Protein AF-0000000069399482 (afdb_homodimer)

Radius of gyration: 22.82 Å; Cα contacts (8 Å, |Δi|>4): 801; chains: 2; bounding box: 68×59×75 Å

InterPro domains:
  IPR003736 Phenylacetic acid degradation-related domain [TIGR00369] (29-133)
  IPR006683 Thioesterase domain [PF03061] (54-127)
  IPR029069 HotDog domain superfamily [SSF54637] (27-136)
  IPR039298 Acyl-coenzyme A thioesterase 13 [PTHR21660] (14-142)

Organism: Chlorella vulgaris (NCBI:txid3077)

pLDDT: mean 89.49, std 14.25, range [39.97, 99.0]

Solvent-accessible surface area (backbone atoms only — not comparable to full-atom values): 17485 Å² total; per-residue (Å²): 102,24,65,58,50,55,50,51,40,45,61,38,47,45,98,87,65,42,53,45,22,36,55,12,56,61,33,60,45,56,41,79,74,44,77,49,79,22,29,28,37,32,36,32,50,27,42,54,46,35,7,36,96,85,46,23,55,21,67,32,41,53,52,27,46,33,52,53,48,29,40,29,7,41,31,44,65,32,63,46,65,55,45,68,39,34,44,37,37,39,46,71,50,84,46,46,51,76,36,44,36,32,39,40,16,36,49,75,43,76,58,90,41,44,32,36,23,39,25,39,32,22,30,56,89,78,62,47,65,23,34,44,27,38,36,32,27,40,34,60,88,81,55,67,36,49,69,54,49,51,51,49,51,53,51,51,51,52,48,52,55,50,50,61,58,45,53,59,54,52,54,55,52,59,55,56,73,72,100,104,24,65,59,52,55,50,50,38,44,62,37,47,44,98,86,66,43,54,46,22,35,57,13,54,63,33,60,46,56,40,78,72,44,77,48,79,24,29,28,36,32,36,31,52,26,42,55,47,34,7,37,97,84,47,23,56,21,69,33,40,52,50,27,46,34,53,54,47,27,39,28,7,41,32,45,65,33,61,46,66,54,46,67,40,34,44,38,37,40,45,70,49,84,46,44,50,76,36,45,36,34,38,40,17,35,49,75,44,75,58,91,41,44,33,37,22,39,25,39,32,22,30,57,90,77,60,47,65,24,32,44,27,39,37,33,27,38,34,60,88,83,54,67,36,48,69,55,50,52,50,51,51,53,51,51,52,52,47,49,52,49,48,60,57,46,53,57,52,53,53,53,51,56,55,54,74,72,102

Sequence (358 aa):
MAVLFLEATTQSRDADGRPNQFDTTAMSGLRDVKVTSGHVTALLDVTQEVSNRYGTLHGGCIATLVDTVGSAALISLSPKGGVSLNINVNYLSKVATGGTVRIEAQVVKVGKTIATIEVHLRDDATGVLVAQGTHVKFIAENEPTMAALIQQQLAQQQQQQRGEQQEPQALMTTLRSKLMAVLFLEATTQSRDADGRPNQFDTTAMSGLRDVKVTSGHVTALLDVTQEVSNRYGTLHGGCIATLVDTVGSAALISLSPKGGVSLNINVNYLSKVATGGTVRIEAQVVKVGKTIATIEVHLRDDATGVLVAQGTHVKFIAENEPTMAALIQQQLAQQQQQQRGEQQEPQALMTTLRSKL

Nearest PDB structures (foldseek):
  2h4u-assembly1_A  TM=9.567E-01  e=7.763E-14  Homo sapiens
  3f5o-assembly1_B  TM=9.392E-01  e=6.466E-14  Homo sapiens
  4ord-assembly1_A  TM=9.374E-01  e=6.083E-14  Danio rerio
  2h4u-assembly1_D  TM=9.624E-01  e=4.025E-13  Homo sapiens
  2hbo-assembly1_A-2  TM=7.319E-01  e=3.030E-07  Caulobacter vibrioides

Foldseek 3Di:
DLVVQLVCLCQQADPVRHHPDDSNLLCVQWDDWDADAQKIKIKGAQAPSQADPVFWGDPVSVQSCCVSNQLSSVVSHDQASFAWDDKDKDFDATHGHRFMKMKMKGWPDDDPFKTKMKMWIAGPVPRHTGMIMITMGTHDPPDDGPVVVVVVVVVVVVVVVVVVVVVVVVVVVVVVVVD/DLVVQLVCLCQQADPVRHHPDDSNLLCVQWDDWDADAQKIKIKGAQAPSQADPVFWGDPVSVQSCCVSNQLSSVVSHFQASFAWDDKDKDFDATHGHRFMKMKMKGWPDDDPFKTKMKMWIAGPVPRHTGMIMITMGTHDPPDDGPVVVVVVVVVVVVVVVVVVVVVVVVVVVVVVVVD

Structure (mmCIF, N/CA/C/O backbone):
data_AF-0000000069399482-model_v1
#
loop_
_entity.id
_entity.type
_entity.pdbx_description
1 polymer 'Acyl-coenzyme A thioesterase 13'
#
loop_
_atom_site.group_PDB
_atom_site.id
_atom_site.type_symbol
_atom_site.label_atom_id
_atom_site.label_alt_id
_atom_site.label_comp_id
_atom_site.label_asym_id
_atom_site.label_entity_id
_atom_site.label_seq_id
_atom_site.pdbx_PDB_ins_code
_atom_site.Cartn_x
_atom_site.Cartn_y
_atom_site.Cartn_z
_atom_site.occupancy
_atom_site.B_iso_or_equiv
_atom_site.auth_seq_id
_atom_site.auth_comp_id
_atom_site.auth_asym_id
_atom_site.auth_atom_id
_atom_site.pdbx_PDB_model_num
ATOM 1 N N . MET A 1 1 ? -2.656 -22.75 -6.859 1 88.62 1 MET A N 1
ATOM 2 C CA . MET A 1 1 ? -1.482 -21.906 -6.691 1 88.62 1 MET A CA 1
ATOM 3 C C . MET A 1 1 ? -1.872 -20.531 -6.129 1 88.62 1 MET A C 1
ATOM 5 O O . MET A 1 1 ? -1.265 -20.062 -5.168 1 88.62 1 MET A O 1
ATOM 9 N N . ALA A 1 2 ? -2.965 -19.953 -6.652 1 91.5 2 ALA A N 1
ATOM 10 C CA . ALA A 1 2 ? -3.416 -18.641 -6.195 1 91.5 2 ALA A CA 1
ATOM 11 C C . ALA A 1 2 ? -3.867 -18.688 -4.738 1 91.5 2 ALA A C 1
ATOM 13 O O . ALA A 1 2 ? -3.545 -17.797 -3.951 1 91.5 2 ALA A O 1
ATOM 14 N N . VAL A 1 3 ? -4.582 -19.734 -4.391 1 89.88 3 VAL A N 1
ATOM 15 C CA . VAL A 1 3 ? -5.062 -19.891 -3.021 1 89.88 3 VAL A CA 1
ATOM 16 C C . VAL A 1 3 ? -3.875 -20.062 -2.076 1 89.88 3 VAL A C 1
ATOM 18 O O . VAL A 1 3 ? -3.807 -19.422 -1.028 1 89.88 3 VAL A O 1
ATOM 21 N N . LEU A 1 4 ? -2.928 -20.906 -2.461 1 86.25 4 LEU A N 1
ATOM 22 C CA . LEU A 1 4 ? -1.739 -21.141 -1.649 1 86.25 4 LEU A CA 1
ATOM 23 C C . LEU A 1 4 ? -0.927 -19.859 -1.487 1 86.25 4 LEU A C 1
ATOM 25 O O . LEU A 1 4 ? -0.4 -19.594 -0.406 1 86.25 4 LEU A O 1
ATOM 29 N N . PHE A 1 5 ? -0.863 -19.156 -2.557 1 90.25 5 PHE A N 1
ATOM 30 C CA . PHE A 1 5 ? -0.167 -17.875 -2.527 1 90.25 5 PHE A CA 1
ATOM 31 C C . PHE A 1 5 ? -0.794 -16.938 -1.498 1 90.25 5 PHE A C 1
ATOM 33 O O . PHE A 1 5 ? -0.102 -16.422 -0.621 1 90.25 5 PHE A O 1
ATOM 40 N N . LEU A 1 6 ? -2.115 -16.75 -1.549 1 92.25 6 LEU A N 1
ATOM 41 C CA . LEU A 1 6 ? -2.799 -15.836 -0.632 1 92.25 6 LEU A CA 1
ATOM 42 C C . LEU A 1 6 ? -2.711 -16.344 0.802 1 92.25 6 LEU A C 1
ATOM 44 O O . LEU A 1 6 ? -2.549 -15.562 1.737 1 92.25 6 LEU A O 1
ATOM 48 N N . GLU A 1 7 ? -2.779 -17.641 0.939 1 87.62 7 GLU A N 1
ATOM 49 C CA . GLU A 1 7 ? -2.637 -18.219 2.271 1 87.62 7 GLU A CA 1
ATOM 50 C C . GLU A 1 7 ? -1.259 -17.922 2.857 1 87.62 7 GLU A C 1
ATOM 52 O O . GLU A 1 7 ? -1.139 -17.609 4.043 1 87.62 7 GLU A O 1
ATOM 57 N N . ALA A 1 8 ? -0.283 -18.031 2.062 1 83.88 8 ALA A N 1
ATOM 58 C CA . ALA A 1 8 ? 1.077 -17.766 2.518 1 83.88 8 ALA A CA 1
ATOM 59 C C . ALA A 1 8 ? 1.222 -16.312 2.967 1 83.88 8 ALA A C 1
ATOM 61 O O . ALA A 1 8 ? 1.924 -16.016 3.939 1 83.88 8 ALA A O 1
ATOM 62 N N . THR A 1 9 ? 0.589 -15.375 2.311 1 86.81 9 THR A N 1
ATOM 63 C CA . THR A 1 9 ? 0.686 -13.961 2.643 1 86.81 9 THR A CA 1
ATOM 64 C C . THR A 1 9 ? -0.008 -13.672 3.971 1 86.81 9 THR A C 1
ATOM 66 O O . THR A 1 9 ? 0.311 -12.68 4.641 1 86.81 9 THR A O 1
ATOM 69 N N . THR A 1 10 ? -0.939 -14.5 4.359 1 85.5 10 THR A N 1
ATOM 70 C CA . THR A 1 10 ? -1.678 -14.281 5.598 1 85.5 10 THR A CA 1
ATOM 71 C C . THR A 1 10 ? -0.956 -14.914 6.781 1 85.5 10 THR A C 1
ATOM 73 O O . THR A 1 10 ? -1.216 -14.562 7.934 1 85.5 10 THR A O 1
ATOM 76 N N . GLN A 1 11 ? 0.003 -15.766 6.527 1 81.69 11 GLN A N 1
ATOM 77 C CA . GLN A 1 11 ? 0.502 -16.625 7.598 1 81.69 11 GLN A CA 1
ATOM 78 C C . GLN A 1 11 ? 1.968 -16.328 7.902 1 81.69 11 GLN A C 1
ATOM 80 O O . GLN A 1 11 ? 2.551 -16.922 8.812 1 81.69 11 GLN A O 1
ATOM 85 N N . SER A 1 12 ? 2.527 -15.43 7.191 1 84.44 12 SER A N 1
ATOM 86 C CA . SER A 1 12 ? 3.947 -15.164 7.395 1 84.44 12 SER A CA 1
ATOM 87 C C . SER A 1 12 ? 4.184 -14.406 8.695 1 84.44 12 SER A C 1
ATOM 89 O O . SER A 1 12 ? 4.051 -13.18 8.742 1 84.44 12 SER A O 1
ATOM 91 N N . ARG A 1 13 ? 4.617 -15.148 9.758 1 83.25 13 ARG A N 1
ATOM 92 C CA . ARG A 1 13 ? 4.828 -14.578 11.086 1 83.25 13 ARG A CA 1
ATOM 93 C C . ARG A 1 13 ? 6.141 -15.062 11.688 1 83.25 13 ARG A C 1
ATOM 95 O O . ARG A 1 13 ? 6.625 -16.141 11.344 1 83.25 13 ARG A O 1
ATOM 102 N N . ASP A 1 14 ? 6.648 -14.234 12.469 1 80.88 14 ASP A N 1
ATOM 103 C CA . ASP A 1 14 ? 7.883 -14.609 13.148 1 80.88 14 ASP A CA 1
ATOM 104 C C . ASP A 1 14 ? 7.594 -15.438 14.391 1 80.88 14 ASP A C 1
ATOM 106 O O . ASP A 1 14 ? 6.457 -15.875 14.602 1 80.88 14 ASP A O 1
ATOM 110 N N . ALA A 1 15 ? 8.68 -15.68 15.164 1 79.75 15 ALA A N 1
ATOM 111 C CA . ALA A 1 15 ? 8.586 -16.562 16.328 1 79.75 15 ALA A CA 1
ATOM 112 C C . ALA A 1 15 ? 7.648 -15.984 17.375 1 79.75 15 ALA A C 1
ATOM 114 O O . ALA A 1 15 ? 7.02 -16.734 18.125 1 79.75 15 ALA A O 1
ATOM 115 N N . ASP A 1 16 ? 7.5 -14.656 17.391 1 78.69 16 ASP A N 1
ATOM 116 C CA . ASP A 1 16 ? 6.648 -13.992 18.375 1 78.69 16 ASP A CA 1
ATOM 117 C C . ASP A 1 16 ? 5.234 -13.797 17.828 1 78.69 16 ASP A C 1
ATOM 119 O O . ASP A 1 16 ? 4.395 -13.156 18.469 1 78.69 16 ASP A O 1
ATOM 123 N N . GLY A 1 17 ? 4.973 -14.289 16.609 1 79.81 17 GLY A N 1
ATOM 124 C CA . GLY A 1 17 ? 3.648 -14.211 16.016 1 79.81 17 GLY A CA 1
ATOM 125 C C . GLY A 1 17 ? 3.408 -12.906 15.273 1 79.81 17 GLY A C 1
ATOM 126 O O . GLY A 1 17 ? 2.285 -12.633 14.844 1 79.81 17 GLY A O 1
ATOM 127 N N . ARG A 1 18 ? 4.43 -12.164 15.117 1 82.06 18 ARG A N 1
ATOM 128 C CA . ARG A 1 18 ? 4.301 -10.891 14.414 1 82.06 18 ARG A CA 1
ATOM 129 C C . ARG A 1 18 ? 4.453 -11.07 12.906 1 82.06 18 ARG A C 1
ATOM 131 O O . ARG A 1 18 ? 5.199 -11.945 12.461 1 82.06 18 ARG A O 1
ATOM 138 N N . PRO A 1 19 ? 3.76 -10.25 12.188 1 82.75 19 PRO A N 1
ATOM 139 C CA . PRO A 1 19 ? 3.93 -10.359 10.734 1 82.75 19 PRO A CA 1
ATOM 140 C C . PRO A 1 19 ? 5.387 -10.219 10.305 1 82.75 19 PRO A C 1
ATOM 142 O O . PRO A 1 19 ? 6.105 -9.344 10.797 1 82.75 19 PRO A O 1
ATOM 145 N N . ASN A 1 20 ? 5.77 -11.141 9.414 1 85.38 20 ASN A N 1
ATOM 146 C CA . ASN A 1 20 ? 7.152 -11.188 8.945 1 85.38 20 ASN A CA 1
ATOM 147 C C . ASN A 1 20 ? 7.281 -10.641 7.523 1 85.38 20 ASN A C 1
ATOM 149 O O . ASN A 1 20 ? 8.367 -10.664 6.941 1 85.38 20 ASN A O 1
ATOM 153 N N . GLN A 1 21 ? 6.238 -10.273 6.984 1 92 21 GLN A N 1
ATOM 154 C CA . GLN A 1 21 ? 6.16 -9.594 5.695 1 92 21 GLN A CA 1
ATOM 155 C C . GLN A 1 21 ? 5.098 -8.5 5.711 1 92 21 GLN A C 1
ATOM 157 O O . GLN A 1 21 ? 4.152 -8.555 6.5 1 92 21 GLN A O 1
ATOM 162 N N . PHE A 1 22 ? 5.203 -7.598 4.859 1 95.19 22 PHE A N 1
ATOM 163 C CA . PHE A 1 22 ? 4.348 -6.418 4.875 1 95.19 2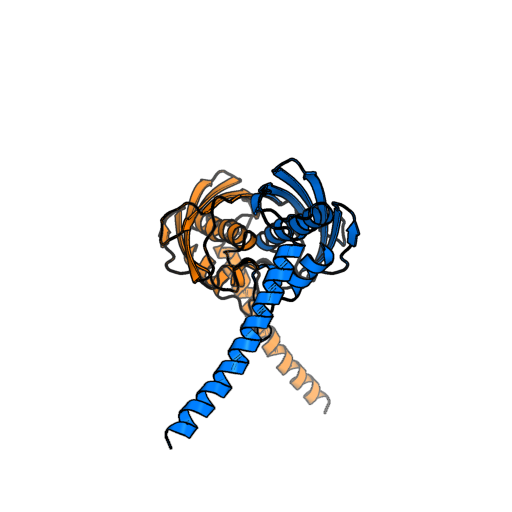2 PHE A CA 1
ATOM 164 C C . PHE A 1 22 ? 2.895 -6.801 4.621 1 95.19 22 PHE A C 1
ATOM 166 O O . PHE A 1 22 ? 1.991 -6.34 5.32 1 95.19 22 PHE A O 1
ATOM 173 N N . ASP A 1 23 ? 2.689 -7.691 3.623 1 93.88 23 ASP A N 1
ATOM 174 C CA . ASP A 1 23 ? 1.318 -7.988 3.223 1 93.88 23 ASP A CA 1
ATOM 175 C C . ASP A 1 23 ? 0.642 -8.922 4.227 1 93.88 23 ASP A C 1
ATOM 177 O O . ASP A 1 23 ? -0.575 -9.109 4.184 1 93.88 23 ASP A O 1
ATOM 181 N N . THR A 1 24 ? 1.372 -9.461 5.188 1 91.75 24 THR A N 1
ATOM 182 C CA . THR A 1 24 ? 0.74 -10.25 6.238 1 91.75 24 THR A CA 1
ATOM 183 C C . THR A 1 24 ? -0.168 -9.383 7.102 1 91.75 24 THR A C 1
ATOM 185 O O . THR A 1 24 ? -1.253 -9.805 7.5 1 91.75 24 THR A O 1
ATOM 188 N N . THR A 1 25 ? 0.275 -8.195 7.367 1 88.75 25 THR A N 1
ATOM 189 C CA . THR A 1 25 ? -0.57 -7.262 8.102 1 88.75 25 THR A CA 1
ATOM 190 C C . THR A 1 25 ? -1.8 -6.887 7.277 1 88.75 25 THR A C 1
ATOM 192 O O . THR A 1 25 ? -2.926 -6.945 7.773 1 88.75 25 THR A O 1
ATOM 195 N N . ALA A 1 26 ? -1.644 -6.562 6.031 1 90.56 26 ALA A N 1
ATOM 196 C CA . ALA A 1 26 ? -2.729 -6.117 5.16 1 90.56 26 ALA A CA 1
ATOM 197 C C . ALA A 1 26 ? -3.779 -7.207 4.988 1 90.56 26 ALA A C 1
ATOM 199 O O . ALA A 1 26 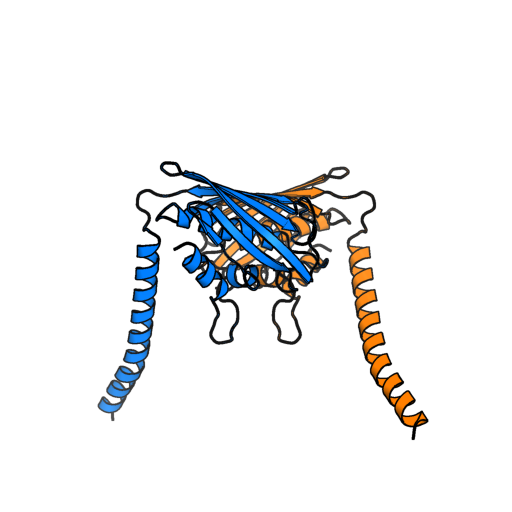? -4.973 -6.918 4.875 1 90.56 26 ALA A O 1
ATOM 200 N N . MET A 1 27 ? -3.322 -8.422 5.059 1 91.25 27 MET A N 1
ATOM 201 C CA . MET A 1 27 ? -4.184 -9.539 4.699 1 91.25 27 MET A CA 1
ATOM 202 C C . MET A 1 27 ? -4.672 -10.273 5.941 1 91.25 27 MET A C 1
ATOM 204 O O . MET A 1 27 ? -5.238 -11.367 5.844 1 91.25 27 MET A O 1
ATOM 208 N N . SER A 1 28 ? -4.422 -9.75 7.035 1 87.75 28 SER A N 1
ATOM 209 C CA . SER A 1 28 ? -4.648 -10.469 8.289 1 87.75 28 SER A CA 1
ATOM 210 C C . SER A 1 28 ? -6.113 -10.859 8.445 1 87.75 28 SER A C 1
ATOM 212 O O . SER A 1 28 ? -6.426 -11.875 9.062 1 87.75 28 SER A O 1
ATOM 214 N N . GLY A 1 29 ? -7.008 -10.133 7.863 1 91.19 29 GLY A N 1
ATOM 215 C CA . GLY A 1 29 ? -8.43 -10.414 7.988 1 91.19 29 GLY A CA 1
ATOM 216 C C . GLY A 1 29 ? -9.039 -10.969 6.715 1 91.19 29 GLY A C 1
ATOM 217 O O . GLY A 1 29 ? -10.258 -10.906 6.527 1 91.19 29 GLY A O 1
ATOM 218 N N . LEU A 1 30 ? -8.211 -11.445 5.809 1 96.38 30 LEU A N 1
ATOM 219 C CA . LEU A 1 30 ? -8.695 -11.953 4.531 1 96.38 30 LEU A CA 1
ATOM 220 C C . LEU A 1 30 ? -9.398 -13.289 4.715 1 96.38 30 LEU A C 1
ATOM 222 O O . LEU A 1 30 ? -8.883 -14.18 5.391 1 96.38 30 LEU A O 1
ATOM 226 N N . ARG A 1 31 ? -10.562 -13.391 4.113 1 96.25 31 ARG A N 1
ATOM 227 C CA . ARG A 1 31 ? -11.297 -14.641 4.223 1 96.25 31 ARG A CA 1
ATOM 228 C C . ARG A 1 31 ? -12.188 -14.859 3 1 96.25 31 ARG A C 1
ATOM 230 O O . ARG A 1 31 ? -12.32 -13.977 2.154 1 96.25 31 ARG A O 1
ATOM 237 N N . ASP A 1 32 ? -12.742 -16.109 2.879 1 97.25 32 ASP A N 1
ATOM 238 C CA . ASP A 1 32 ? -13.703 -16.5 1.848 1 97.25 32 ASP A CA 1
ATOM 239 C C . ASP A 1 32 ? -13.125 -16.297 0.451 1 97.25 32 ASP A C 1
ATOM 241 O O . ASP A 1 32 ? -13.766 -15.703 -0.415 1 97.25 32 ASP A O 1
ATOM 245 N N . VAL A 1 33 ? -11.961 -16.781 0.282 1 97.81 33 VAL A N 1
ATOM 246 C CA . VAL A 1 33 ? -11.258 -16.641 -0.993 1 97.81 33 VAL A CA 1
ATOM 247 C C . VAL A 1 33 ? -11.852 -17.625 -2.006 1 97.81 33 VAL A C 1
ATOM 249 O O . VAL A 1 33 ? -12.008 -18.812 -1.716 1 97.81 33 VAL A O 1
ATOM 252 N N . LYS A 1 34 ? -12.211 -17.125 -3.143 1 98.19 34 LYS A N 1
ATOM 253 C CA . LYS A 1 34 ? -12.625 -17.922 -4.293 1 98.19 34 LYS A CA 1
ATOM 254 C C . LYS A 1 34 ? -11.766 -17.625 -5.512 1 98.19 34 LYS A C 1
ATOM 256 O O . LYS A 1 34 ? -11.516 -16.453 -5.828 1 98.19 34 LYS A O 1
ATOM 261 N N . VAL A 1 35 ? -11.352 -18.672 -6.145 1 97.81 35 VAL A N 1
ATOM 262 C CA . VAL A 1 35 ? -10.453 -18.516 -7.285 1 97.81 35 VAL A CA 1
ATOM 263 C C . VAL A 1 35 ? -11 -19.281 -8.484 1 97.81 35 VAL A C 1
ATOM 265 O O . VAL A 1 35 ? -11.383 -20.453 -8.367 1 97.81 35 VAL A O 1
ATOM 268 N N . THR A 1 36 ? -11.102 -18.625 -9.5 1 96.44 36 THR A N 1
ATOM 269 C CA . THR A 1 36 ? -11.227 -19.219 -10.828 1 96.44 36 THR A CA 1
ATOM 270 C C . THR A 1 36 ? -10.141 -18.688 -11.766 1 96.44 36 THR A C 1
ATOM 272 O O . THR A 1 36 ? -9.398 -17.781 -11.406 1 96.44 36 THR A O 1
ATOM 275 N N . SER A 1 37 ? -9.977 -19.25 -12.898 1 96.75 37 SER A N 1
ATOM 276 C CA . SER A 1 37 ? -8.906 -18.875 -13.82 1 96.75 37 SER A CA 1
ATOM 277 C C . SER A 1 37 ? -8.945 -17.391 -14.125 1 96.75 37 SER A C 1
ATOM 279 O O . SER A 1 37 ? -9.852 -16.906 -14.812 1 96.75 37 SER A O 1
ATOM 281 N N . GLY A 1 38 ? -8.039 -16.656 -13.586 1 98.19 38 GLY A N 1
ATOM 282 C CA . GLY A 1 38 ? -7.898 -15.227 -13.844 1 98.19 38 GLY A CA 1
ATOM 283 C C . GLY A 1 38 ? -8.805 -14.367 -12.977 1 98.19 38 GLY A C 1
ATOM 284 O O . GLY A 1 38 ? -8.945 -13.172 -13.219 1 98.19 38 GLY A O 1
ATOM 285 N N . HIS A 1 39 ? -9.461 -15 -12.047 1 98.56 39 HIS A N 1
ATOM 286 C CA . HIS A 1 39 ? -10.438 -14.281 -11.234 1 98.56 39 HIS A CA 1
ATOM 287 C C . HIS A 1 39 ? -10.367 -14.719 -9.773 1 98.56 39 HIS A C 1
ATOM 289 O O . HIS A 1 39 ? -10.398 -15.914 -9.477 1 98.56 39 HIS A O 1
ATOM 295 N N . VAL A 1 40 ? -10.258 -13.727 -8.852 1 98.69 40 VAL A N 1
ATOM 296 C CA . VAL A 1 40 ? -10.211 -13.992 -7.418 1 98.69 40 VAL A CA 1
ATOM 297 C C . VAL A 1 40 ? -11.18 -13.062 -6.688 1 98.69 40 VAL A C 1
ATOM 299 O O . VAL A 1 40 ? -11.234 -11.867 -6.984 1 98.69 40 VAL A O 1
ATOM 302 N N . THR A 1 41 ? -11.969 -13.594 -5.793 1 98.75 41 THR A N 1
ATOM 303 C CA . THR A 1 41 ? -12.758 -12.789 -4.867 1 98.75 41 THR A CA 1
ATOM 304 C C . THR A 1 41 ? -12.406 -13.125 -3.422 1 98.75 41 THR A C 1
ATOM 306 O O . THR A 1 41 ? -11.977 -14.242 -3.127 1 98.75 41 THR A O 1
ATOM 309 N N . ALA A 1 42 ? -12.578 -12.188 -2.566 1 98.69 42 ALA A N 1
ATOM 310 C CA . ALA A 1 42 ? -12.32 -12.375 -1.143 1 98.69 42 ALA A CA 1
ATOM 311 C C . ALA A 1 42 ? -13.008 -11.297 -0.312 1 98.69 42 ALA A C 1
ATOM 313 O O . ALA A 1 42 ? -13.453 -10.281 -0.85 1 98.69 42 ALA A O 1
ATOM 314 N N . LEU A 1 43 ? -13.133 -11.547 0.938 1 98.75 43 LEU A N 1
ATOM 315 C CA . LEU A 1 43 ? -13.562 -10.555 1.918 1 98.75 43 LEU A CA 1
ATOM 316 C C . LEU A 1 43 ? -12.414 -10.18 2.852 1 98.75 43 LEU A C 1
ATOM 318 O O . LEU A 1 43 ? -11.578 -11.023 3.176 1 98.75 43 LEU A O 1
ATOM 322 N N . LEU A 1 44 ? -12.391 -8.953 3.24 1 98.56 44 LEU A N 1
ATOM 323 C CA . LEU A 1 44 ? -11.461 -8.492 4.262 1 98.56 44 LEU A CA 1
ATOM 324 C C . LEU A 1 44 ? -12.188 -7.727 5.359 1 98.56 44 LEU A C 1
ATOM 326 O O . LEU A 1 44 ? -12.875 -6.738 5.086 1 98.56 44 LEU A O 1
ATOM 330 N N . ASP A 1 45 ? -12.047 -8.18 6.527 1 98.38 45 ASP A N 1
ATOM 331 C CA . ASP A 1 45 ? -12.539 -7.406 7.66 1 98.38 45 ASP A CA 1
ATOM 332 C C . ASP A 1 45 ? -11.609 -6.23 7.969 1 98.38 45 ASP A C 1
ATOM 334 O O . ASP A 1 45 ? -10.391 -6.402 8.062 1 98.38 45 ASP A O 1
ATOM 338 N N . VAL A 1 46 ? -12.219 -5.066 8.141 1 97.88 46 VAL A N 1
ATOM 339 C CA . VAL A 1 46 ? -11.438 -3.861 8.414 1 97.88 46 VAL A CA 1
ATOM 340 C C . VAL A 1 46 ? -11.195 -3.734 9.922 1 97.88 46 VAL A C 1
ATOM 342 O O . VAL A 1 46 ? -11.984 -3.107 10.633 1 97.88 46 VAL A O 1
ATOM 345 N N . THR A 1 47 ? -10.109 -4.277 10.32 1 95.25 47 THR A N 1
ATOM 346 C CA . THR A 1 47 ? -9.688 -4.191 11.711 1 95.25 47 THR A CA 1
ATOM 347 C C . THR A 1 47 ? -8.875 -2.924 11.953 1 95.25 47 THR A C 1
ATOM 349 O O . THR A 1 47 ? -8.602 -2.172 11.016 1 95.25 47 THR A O 1
ATOM 352 N N . GLN A 1 48 ? -8.508 -2.676 13.164 1 92.75 48 GLN A N 1
ATOM 353 C CA . GLN A 1 48 ? -7.703 -1.511 13.508 1 92.75 48 GLN A CA 1
ATOM 354 C C . GLN A 1 48 ? -6.344 -1.558 12.82 1 92.75 48 GLN A C 1
ATOM 356 O O . GLN A 1 48 ? -5.828 -0.528 12.383 1 92.75 48 GLN A O 1
ATOM 361 N N . GLU A 1 49 ? -5.801 -2.73 12.656 1 91.19 49 GLU A N 1
ATOM 362 C CA . GLU A 1 49 ? -4.449 -2.912 12.125 1 91.19 49 GLU A CA 1
ATOM 363 C C . GLU A 1 49 ? -4.367 -2.473 10.664 1 91.19 49 GLU A C 1
ATOM 365 O O . GLU A 1 49 ? -3.293 -2.107 10.188 1 91.19 49 GLU A O 1
ATOM 370 N N . VAL A 1 50 ? -5.504 -2.518 9.977 1 95.88 50 VAL A N 1
ATOM 371 C CA . VAL A 1 50 ? -5.465 -2.164 8.562 1 95.88 50 VAL A CA 1
ATOM 372 C C . VAL A 1 50 ? -6.137 -0.811 8.344 1 95.88 50 VAL A C 1
ATOM 374 O O . VAL A 1 50 ? -6.371 -0.399 7.207 1 95.88 50 VAL A O 1
ATOM 377 N N . SER A 1 51 ? -6.461 -0.124 9.438 1 95.94 51 SER A N 1
ATOM 378 C CA . SER A 1 51 ? -7.168 1.151 9.383 1 95.94 51 SER A CA 1
ATOM 379 C C . SER A 1 51 ? -6.195 2.326 9.414 1 95.94 51 SER A C 1
ATOM 381 O O . SER A 1 51 ? -5.031 2.164 9.789 1 95.94 51 SER A O 1
ATOM 383 N N . ASN A 1 52 ? -6.707 3.438 8.953 1 94.25 52 ASN A N 1
ATOM 384 C CA . ASN A 1 52 ? -5.973 4.688 9.133 1 94.25 52 ASN A CA 1
ATOM 385 C C . ASN A 1 52 ? -6.375 5.395 10.422 1 94.25 52 ASN A C 1
ATOM 387 O O . ASN A 1 52 ? -7.172 4.867 11.203 1 94.25 52 ASN A O 1
ATOM 391 N N . ARG A 1 53 ? -5.762 6.492 10.703 1 87.56 53 ARG A N 1
ATOM 392 C CA . ARG A 1 53 ? -5.961 7.199 11.961 1 87.56 53 ARG A CA 1
ATOM 393 C C . ARG A 1 53 ? -7.348 7.836 12.016 1 87.56 53 ARG A C 1
ATOM 395 O O . ARG A 1 53 ? -7.789 8.281 13.078 1 87.56 53 ARG A O 1
ATOM 402 N N . TYR A 1 54 ? -8.039 7.863 10.891 1 89.62 54 TYR A N 1
ATOM 403 C CA . TYR A 1 54 ? -9.359 8.477 10.836 1 89.62 54 TYR A CA 1
ATOM 404 C C . TYR A 1 54 ? -10.453 7.418 10.961 1 89.62 54 TYR A C 1
ATOM 406 O O . TYR A 1 54 ? -11.641 7.727 10.828 1 89.62 54 TYR A O 1
ATOM 414 N N . GLY A 1 55 ? -10.07 6.195 11.094 1 93.19 55 GLY A N 1
ATOM 415 C CA . GLY A 1 55 ? -11.023 5.145 11.414 1 93.19 55 GLY A CA 1
ATOM 416 C C . GLY A 1 55 ? -11.625 4.488 10.188 1 93.19 55 GLY A C 1
ATOM 417 O O . GLY A 1 55 ? -12.758 4.012 10.219 1 93.19 55 GLY A O 1
ATOM 418 N N . THR A 1 56 ? -10.945 4.555 9.141 1 97.19 56 THR A N 1
ATOM 419 C CA . THR A 1 56 ? -11.367 3.879 7.922 1 97.19 56 THR A CA 1
ATOM 420 C C . THR A 1 56 ? -10.242 3.01 7.367 1 97.19 56 THR A C 1
ATOM 422 O O . THR A 1 56 ? -9.102 3.096 7.824 1 97.19 56 THR A O 1
ATOM 425 N N . LEU A 1 57 ? -10.609 2.129 6.445 1 98.12 57 LEU A N 1
ATOM 426 C CA . LEU A 1 57 ? -9.594 1.321 5.777 1 98.12 57 LEU A CA 1
ATOM 427 C C . LEU A 1 57 ? -8.508 2.203 5.172 1 98.12 57 LEU A C 1
ATOM 429 O O . LEU A 1 57 ? -8.805 3.166 4.461 1 98.12 57 LEU A O 1
ATOM 433 N N . HIS A 1 58 ? -7.289 1.939 5.48 1 98.31 58 HIS A N 1
ATOM 434 C CA . HIS A 1 58 ? -6.168 2.762 5.035 1 98.31 58 HIS A CA 1
ATOM 435 C C . HIS A 1 58 ? -5.984 2.672 3.525 1 98.31 58 HIS A C 1
ATOM 437 O O . HIS A 1 58 ? -6.035 1.579 2.953 1 98.31 58 HIS A O 1
ATOM 443 N N . GLY A 1 59 ? -5.66 3.738 2.879 1 98.31 59 GLY A N 1
ATOM 444 C CA . GLY A 1 59 ? -5.41 3.754 1.447 1 98.31 59 GLY A CA 1
ATOM 445 C C . GLY A 1 59 ? -4.242 2.875 1.036 1 98.31 59 GLY A C 1
ATOM 446 O O . GLY A 1 59 ? -4.277 2.246 -0.023 1 98.31 59 GLY A O 1
ATOM 447 N N . GLY A 1 60 ? -3.225 2.879 1.835 1 98.38 60 GLY A N 1
ATOM 448 C CA . GLY A 1 60 ? -2.096 1.997 1.581 1 98.38 60 GLY A CA 1
ATOM 449 C C . GLY A 1 60 ? -2.463 0.526 1.634 1 98.38 60 GLY A C 1
ATOM 450 O O . GLY A 1 60 ? -1.913 -0.284 0.886 1 98.38 60 GLY A O 1
ATOM 451 N N . CYS A 1 61 ? -3.355 0.192 2.52 1 98.38 61 CYS A N 1
ATOM 452 C CA . CYS A 1 61 ? -3.836 -1.185 2.555 1 98.38 61 CYS A CA 1
ATOM 453 C C . CYS A 1 61 ? -4.594 -1.531 1.277 1 98.38 61 CYS A C 1
ATOM 455 O O . CYS A 1 61 ? -4.41 -2.615 0.72 1 98.38 61 CYS A O 1
ATOM 457 N N . ILE A 1 62 ? -5.422 -0.622 0.829 1 98.81 62 ILE A N 1
ATOM 458 C CA . ILE A 1 62 ? -6.148 -0.829 -0.419 1 98.81 62 ILE A CA 1
ATOM 459 C C . ILE A 1 62 ? -5.16 -1.082 -1.556 1 98.81 62 ILE A C 1
ATOM 461 O O . ILE A 1 62 ? -5.324 -2.027 -2.33 1 98.81 62 ILE A O 1
ATOM 465 N N . ALA A 1 63 ? -4.109 -0.255 -1.662 1 98.88 63 ALA A N 1
ATOM 466 C CA . ALA A 1 63 ? -3.096 -0.457 -2.695 1 98.88 63 ALA A CA 1
ATOM 467 C C . ALA A 1 63 ? -2.436 -1.825 -2.555 1 98.88 63 ALA A C 1
ATOM 469 O O . ALA A 1 63 ? -2.135 -2.482 -3.555 1 98.88 63 ALA A O 1
ATOM 470 N N . THR A 1 64 ? -2.189 -2.232 -1.328 1 98.62 64 THR A N 1
ATOM 471 C CA . THR A 1 64 ? -1.582 -3.533 -1.072 1 98.62 64 THR A CA 1
ATOM 472 C C . THR A 1 64 ? -2.506 -4.66 -1.523 1 98.62 64 THR A C 1
ATOM 474 O O . THR A 1 64 ? -2.047 -5.668 -2.068 1 98.62 64 THR A O 1
ATOM 477 N N . LEU A 1 65 ? -3.816 -4.516 -1.271 1 98.69 65 LEU A N 1
ATOM 478 C CA . LEU A 1 65 ? -4.789 -5.5 -1.728 1 98.69 65 LEU A CA 1
ATOM 479 C C . LEU A 1 65 ? -4.797 -5.594 -3.25 1 98.69 65 LEU A C 1
ATOM 481 O O . LEU A 1 65 ? -4.852 -6.691 -3.809 1 98.69 65 LEU A O 1
ATOM 485 N N . VAL A 1 66 ? -4.742 -4.441 -3.91 1 98.88 66 VAL A N 1
ATOM 486 C CA . VAL A 1 66 ? -4.656 -4.426 -5.367 1 98.88 66 VAL A CA 1
ATOM 487 C C . VAL A 1 66 ? -3.42 -5.203 -5.82 1 98.88 66 VAL A C 1
ATOM 489 O O . VAL A 1 66 ? -3.496 -6.016 -6.742 1 98.88 66 VAL A O 1
ATOM 492 N N . ASP A 1 67 ? -2.328 -4.992 -5.191 1 98.75 67 ASP A N 1
ATOM 493 C CA . ASP A 1 67 ? -1.07 -5.672 -5.488 1 98.75 67 ASP A CA 1
ATOM 494 C C . ASP A 1 67 ? -1.193 -7.176 -5.27 1 98.75 67 ASP A C 1
ATOM 496 O O . ASP A 1 67 ? -1.003 -7.961 -6.203 1 98.75 67 ASP A O 1
ATOM 500 N N . THR A 1 68 ? -1.615 -7.582 -4.105 1 98.06 68 THR A N 1
ATOM 501 C CA . THR A 1 68 ? -1.483 -8.969 -3.67 1 98.06 68 THR A CA 1
ATOM 502 C C . THR A 1 68 ? -2.617 -9.82 -4.23 1 98.06 68 THR A C 1
ATOM 504 O O . THR A 1 68 ? -2.379 -10.898 -4.777 1 98.06 68 THR A O 1
ATOM 507 N N . VAL A 1 69 ? -3.857 -9.336 -4.09 1 98.5 69 VAL A N 1
ATOM 508 C CA . VAL A 1 69 ? -4.977 -10.109 -4.625 1 98.5 69 VAL A CA 1
ATOM 509 C C . VAL A 1 69 ? -4.941 -10.078 -6.152 1 98.5 69 VAL A C 1
ATOM 511 O O . VAL A 1 69 ? -5.277 -11.07 -6.805 1 98.5 69 VAL A O 1
ATOM 514 N N . GLY A 1 70 ? -4.527 -8.93 -6.758 1 98.62 70 GLY A N 1
ATOM 515 C CA . GLY A 1 70 ? -4.301 -8.898 -8.195 1 98.62 70 GLY A CA 1
ATOM 516 C C . GLY A 1 70 ? -3.268 -9.906 -8.664 1 98.62 70 GLY A C 1
ATOM 517 O O . GLY A 1 70 ? -3.477 -10.602 -9.656 1 98.62 70 GLY A O 1
ATOM 518 N N . SER A 1 71 ? -2.143 -9.984 -7.957 1 97.81 71 SER A N 1
ATOM 519 C CA . SER A 1 71 ? -1.106 -10.961 -8.281 1 97.81 71 SER A CA 1
ATOM 520 C C . SER A 1 71 ? -1.637 -12.383 -8.188 1 97.81 71 SER A C 1
ATOM 522 O O . SER A 1 71 ? -1.274 -13.242 -9 1 97.81 71 SER A O 1
ATOM 524 N N . ALA A 1 72 ? -2.498 -12.664 -7.203 1 97.62 72 ALA A N 1
ATOM 525 C CA . ALA A 1 72 ? -3.102 -13.984 -7.07 1 97.62 72 ALA A CA 1
ATOM 526 C C . ALA A 1 72 ? -3.941 -14.328 -8.297 1 97.62 72 ALA A C 1
ATOM 528 O O . ALA A 1 72 ? -3.943 -15.477 -8.758 1 97.62 72 ALA A O 1
ATOM 529 N N . ALA A 1 73 ? -4.684 -13.336 -8.781 1 98.62 73 ALA A N 1
ATOM 530 C CA . ALA A 1 73 ? -5.461 -13.57 -10 1 98.62 73 ALA A CA 1
ATOM 531 C C . ALA A 1 73 ? -4.555 -13.977 -11.156 1 98.62 73 ALA A C 1
ATOM 533 O O . ALA A 1 73 ? -4.859 -14.922 -11.891 1 98.62 73 ALA A O 1
ATOM 534 N N . LEU A 1 74 ? -3.453 -13.289 -11.297 1 98.12 74 LEU A N 1
ATOM 535 C CA . LEU A 1 74 ? -2.51 -13.609 -12.367 1 98.12 74 LEU A CA 1
ATOM 536 C C . LEU A 1 74 ? -1.979 -15.031 -12.211 1 98.12 74 LEU A C 1
ATOM 538 O O . LEU A 1 74 ? -1.932 -15.789 -13.18 1 98.12 74 LEU A O 1
ATOM 542 N N . ILE A 1 75 ? -1.64 -15.367 -10.984 1 95.81 75 ILE A N 1
ATOM 543 C CA . ILE A 1 75 ? -1.045 -16.672 -10.68 1 95.81 75 ILE A CA 1
ATOM 544 C C . ILE A 1 75 ? -2.049 -17.781 -10.992 1 95.81 75 ILE A C 1
ATOM 546 O O . ILE A 1 75 ? -1.659 -18.906 -11.297 1 95.81 75 ILE A O 1
ATOM 550 N N . SER A 1 76 ? -3.314 -17.516 -10.914 1 96.38 76 SER A N 1
ATOM 551 C CA . SER A 1 76 ? -4.336 -18.516 -11.234 1 96.38 76 SER A CA 1
ATOM 552 C C . SER A 1 76 ? -4.375 -18.797 -12.734 1 96.38 76 SER A C 1
ATOM 554 O O . SER A 1 76 ? -4.949 -19.797 -13.164 1 96.38 76 SER A O 1
ATOM 556 N N . LEU A 1 77 ? -3.807 -17.953 -13.516 1 94.44 77 LEU A N 1
ATOM 557 C CA . LEU A 1 77 ? -3.871 -18.062 -14.977 1 94.44 77 LEU A CA 1
ATOM 558 C C . LEU A 1 77 ? -2.488 -18.328 -15.562 1 94.44 77 LEU A C 1
ATOM 560 O O . LEU A 1 77 ? -2.367 -18.938 -16.625 1 94.44 77 LEU A O 1
ATOM 564 N N . SER A 1 78 ? -1.484 -17.891 -14.859 1 93.25 78 SER A N 1
ATOM 565 C CA . SER A 1 78 ? -0.097 -17.938 -15.305 1 93.25 78 SER A CA 1
ATOM 566 C C . SER A 1 78 ? 0.781 -18.672 -14.297 1 93.25 78 SER A C 1
ATOM 568 O O . SER A 1 78 ? 0.624 -18.5 -13.086 1 93.25 78 SER A O 1
ATOM 570 N N . PRO A 1 79 ? 1.706 -19.422 -14.766 1 92 79 PRO A N 1
ATOM 571 C CA . PRO A 1 79 ? 2.633 -20.062 -13.828 1 92 79 PRO A CA 1
ATOM 572 C C . PRO A 1 79 ? 3.664 -19.078 -13.266 1 92 79 PRO A C 1
ATOM 574 O O . PRO A 1 79 ? 4.41 -19.438 -12.344 1 92 79 PRO A O 1
ATOM 577 N N . LYS A 1 80 ? 3.68 -17.938 -13.898 1 94 80 LYS A N 1
ATOM 578 C CA . LYS A 1 80 ? 4.633 -16.906 -13.477 1 94 80 LYS A CA 1
ATOM 579 C C . LYS A 1 80 ? 3.926 -15.758 -12.773 1 94 80 LYS A C 1
ATOM 581 O O . LYS A 1 80 ? 2.824 -15.359 -13.164 1 94 80 LYS A O 1
ATOM 586 N N . GLY A 1 81 ? 4.59 -15.18 -11.766 1 93.94 81 GLY A N 1
ATOM 587 C CA . GLY A 1 81 ? 3.961 -14.141 -10.969 1 93.94 81 GLY A CA 1
ATOM 588 C C . GLY A 1 81 ? 4.266 -12.742 -11.461 1 93.94 81 GLY A C 1
ATOM 589 O O . GLY A 1 81 ? 3.484 -11.82 -11.242 1 93.94 81 GLY A O 1
ATOM 590 N N . GLY A 1 82 ? 5.527 -12.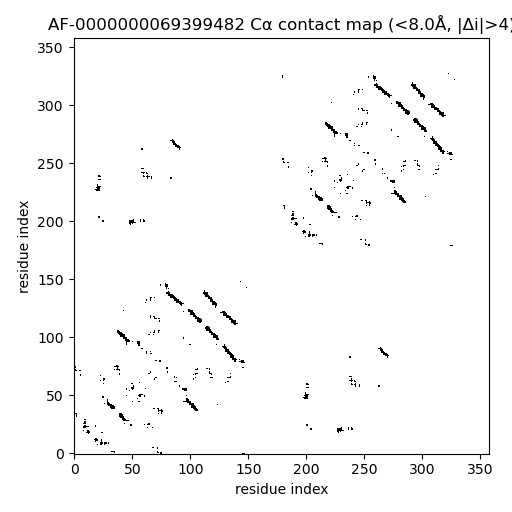586 -12.07 1 95.56 82 GLY A N 1
ATOM 591 C CA . GLY A 1 82 ? 5.93 -11.289 -12.586 1 95.56 82 GLY A CA 1
ATOM 592 C C . GLY A 1 82 ? 6.344 -10.312 -11.5 1 95.56 82 GLY A C 1
ATOM 593 O O . GLY A 1 82 ? 6.309 -10.648 -10.312 1 95.56 82 GLY A O 1
ATOM 594 N N . VAL A 1 83 ? 6.738 -9.117 -11.977 1 96.88 83 VAL A N 1
ATOM 595 C CA . VAL A 1 83 ? 7.094 -8.016 -11.086 1 96.88 83 VAL A CA 1
ATOM 596 C C . VAL A 1 83 ? 6.246 -6.789 -11.422 1 96.88 83 VAL A C 1
ATOM 598 O O . VAL A 1 83 ? 5.883 -6.578 -12.586 1 96.88 83 VAL A O 1
ATOM 601 N N . SER A 1 84 ? 5.93 -6.055 -10.438 1 98.5 84 SER A N 1
ATOM 602 C CA . SER A 1 84 ? 5.059 -4.902 -10.641 1 98.5 84 SER A CA 1
ATOM 603 C C . SER A 1 84 ? 5.754 -3.824 -11.469 1 98.5 84 SER A C 1
ATOM 605 O O . SER A 1 84 ? 6.906 -3.475 -11.203 1 98.5 84 SER A O 1
ATOM 607 N N . LEU A 1 85 ? 5.027 -3.318 -12.453 1 98.88 85 LEU A N 1
ATOM 608 C CA . LEU A 1 85 ? 5.438 -2.131 -13.203 1 98.88 85 LEU A CA 1
ATOM 609 C C . LEU A 1 85 ? 4.68 -0.898 -12.719 1 98.88 85 LEU A C 1
ATOM 611 O O . LEU A 1 85 ? 5.266 0.177 -12.57 1 98.88 85 LEU A O 1
ATOM 615 N N . ASN A 1 86 ? 3.391 -1.149 -12.508 1 98.94 86 ASN A N 1
ATOM 616 C CA . ASN A 1 86 ? 2.547 -0.024 -12.125 1 98.94 86 ASN A CA 1
ATOM 617 C C . ASN A 1 86 ? 1.354 -0.478 -11.289 1 98.94 86 ASN A C 1
ATOM 619 O O . ASN A 1 86 ? 0.731 -1.498 -11.586 1 98.94 86 ASN A O 1
ATOM 623 N N . ILE A 1 87 ? 1.063 0.262 -10.281 1 98.94 87 ILE A N 1
ATOM 624 C CA . ILE A 1 87 ? -0.199 0.171 -9.555 1 98.94 87 ILE A CA 1
ATOM 625 C C . ILE A 1 87 ? -0.876 1.539 -9.523 1 98.94 87 ILE A C 1
ATOM 627 O O . ILE A 1 87 ? -0.261 2.533 -9.125 1 98.94 87 ILE A O 1
ATOM 631 N N . ASN A 1 88 ? -2.076 1.578 -9.992 1 99 88 ASN A N 1
ATOM 632 C CA . ASN A 1 88 ? -2.916 2.77 -10.008 1 99 88 ASN A CA 1
ATOM 633 C C . ASN A 1 88 ? -4.238 2.535 -9.281 1 99 88 ASN A C 1
ATOM 635 O O . ASN A 1 88 ? -4.949 1.573 -9.57 1 99 88 ASN A O 1
ATOM 639 N N . VAL A 1 89 ? -4.562 3.391 -8.328 1 99 89 VAL A N 1
ATOM 640 C CA . VAL A 1 89 ? -5.773 3.191 -7.539 1 99 89 VAL A CA 1
ATOM 641 C C . VAL A 1 89 ? -6.582 4.488 -7.5 1 99 89 VAL A C 1
ATOM 643 O O . VAL A 1 89 ? -6.059 5.539 -7.125 1 99 89 VAL A O 1
ATOM 646 N N . ASN A 1 90 ? -7.785 4.41 -7.84 1 98.94 90 ASN A N 1
ATOM 647 C CA . ASN A 1 90 ? -8.773 5.449 -7.582 1 98.94 90 ASN A CA 1
ATOM 648 C C . ASN A 1 90 ? -9.547 5.184 -6.293 1 98.94 90 ASN A C 1
ATOM 650 O O . ASN A 1 90 ? -10.141 4.117 -6.129 1 98.94 90 ASN A O 1
ATOM 654 N N . TYR A 1 91 ? -9.516 6.125 -5.41 1 98.88 91 TYR A N 1
ATOM 655 C CA . TYR A 1 91 ? -10.242 6.035 -4.145 1 98.88 91 TYR A CA 1
ATOM 656 C C . TYR A 1 91 ? -11.578 6.77 -4.227 1 98.88 91 TYR A C 1
ATOM 658 O O . TYR A 1 91 ? -11.609 7.973 -4.492 1 98.88 91 TYR A O 1
ATOM 666 N N . LEU A 1 92 ? -12.672 6.086 -3.951 1 98.81 92 LEU A N 1
ATOM 667 C CA . LEU A 1 92 ? -13.977 6.613 -4.328 1 98.81 92 LEU A CA 1
ATOM 668 C C . LEU A 1 92 ? -14.867 6.793 -3.104 1 98.81 92 LEU A C 1
ATOM 670 O O . LEU A 1 92 ? -15.688 7.707 -3.057 1 98.81 92 LEU A O 1
ATOM 674 N N . SER A 1 93 ? -14.766 5.875 -2.158 1 98.5 93 SER A N 1
ATOM 675 C CA . SER A 1 93 ? -15.5 5.961 -0.899 1 98.5 93 SER A CA 1
ATOM 676 C C . SER A 1 93 ? -14.75 5.258 0.227 1 98.5 93 SER A C 1
ATOM 678 O O . SER A 1 93 ? -13.633 4.773 0.028 1 98.5 93 SER A O 1
ATOM 680 N N . LYS A 1 94 ? -15.273 5.316 1.438 1 97.94 94 LYS A N 1
ATOM 681 C CA . LYS A 1 94 ? -14.586 4.785 2.611 1 97.94 94 LYS A CA 1
ATOM 682 C C . LYS A 1 94 ? -15.328 3.582 3.188 1 97.94 94 LYS A C 1
ATOM 684 O O . LYS A 1 94 ? -16.531 3.426 2.971 1 97.94 94 LYS A O 1
ATOM 689 N N . VAL A 1 95 ? -14.617 2.686 3.797 1 98.19 95 VAL A N 1
ATOM 690 C CA . VAL A 1 95 ? -15.18 1.663 4.672 1 98.19 95 VAL A CA 1
ATOM 691 C C . VAL A 1 95 ? -14.672 1.858 6.098 1 98.19 95 VAL A C 1
ATOM 693 O O . VAL A 1 95 ? -13.461 1.947 6.32 1 98.19 95 VAL A O 1
ATOM 696 N N . ALA A 1 96 ? -15.539 1.949 7.039 1 97.81 96 ALA A N 1
ATOM 697 C CA . ALA A 1 96 ? -15.188 2.215 8.43 1 97.81 96 ALA A CA 1
ATOM 698 C C . ALA A 1 96 ? -14.516 1.001 9.07 1 97.81 96 ALA A C 1
ATOM 700 O O . ALA A 1 96 ? -14.82 -0.141 8.711 1 97.81 96 ALA A O 1
ATOM 701 N N . THR A 1 97 ? -13.648 1.35 10.031 1 97.12 97 THR A N 1
ATOM 702 C CA . THR A 1 97 ? -13.164 0.268 10.883 1 97.12 97 THR A CA 1
ATOM 703 C C . THR A 1 97 ? -14.328 -0.508 11.484 1 97.12 97 THR A C 1
ATOM 705 O O . THR A 1 97 ? -15.32 0.086 11.922 1 97.12 97 THR A O 1
ATOM 708 N N . GLY A 1 98 ? -14.195 -1.827 11.461 1 97.69 98 GLY A N 1
ATOM 709 C CA . GLY A 1 98 ? -15.297 -2.678 11.883 1 97.69 98 GLY A CA 1
ATOM 710 C C . GLY A 1 98 ? -16.156 -3.17 10.734 1 97.69 98 GLY A C 1
ATOM 711 O O . GLY A 1 98 ? -16.922 -4.113 10.891 1 97.69 98 GLY A O 1
ATOM 712 N N . GLY A 1 99 ? -16.031 -2.564 9.57 1 98.44 99 GLY A N 1
ATOM 713 C CA . GLY A 1 99 ? -16.719 -3.014 8.375 1 98.44 99 GLY A CA 1
ATOM 714 C C . GLY A 1 99 ? -15.984 -4.133 7.648 1 98.44 99 GLY A C 1
ATOM 715 O O . GLY A 1 99 ? -15.055 -4.73 8.195 1 98.44 99 GLY A O 1
ATOM 716 N N . THR A 1 100 ? -16.562 -4.441 6.473 1 98.81 100 THR A N 1
ATOM 717 C CA . THR A 1 100 ? -15.992 -5.473 5.609 1 98.81 100 THR A CA 1
ATOM 718 C C . THR A 1 100 ? -15.93 -4.988 4.164 1 98.81 100 THR A C 1
ATOM 720 O O . THR A 1 100 ? -16.875 -4.363 3.668 1 98.81 100 THR A O 1
ATOM 723 N N . VAL A 1 101 ? -14.812 -5.281 3.482 1 98.75 101 VAL A N 1
ATOM 724 C CA . VAL A 1 101 ? -14.703 -4.941 2.068 1 98.75 101 VAL A CA 1
ATOM 725 C C . VAL A 1 101 ? -14.641 -6.219 1.233 1 98.75 101 VAL A C 1
ATOM 727 O O . VAL A 1 101 ? -14.016 -7.203 1.639 1 98.75 101 VAL A O 1
ATOM 730 N N . ARG A 1 102 ? -15.336 -6.215 0.157 1 98.88 102 ARG A N 1
ATOM 731 C CA . ARG A 1 102 ? -15.25 -7.266 -0.852 1 98.88 102 ARG A CA 1
ATOM 732 C C . ARG A 1 102 ? -14.258 -6.902 -1.945 1 98.88 102 ARG A C 1
ATOM 734 O O . ARG A 1 102 ? -14.336 -5.82 -2.533 1 98.88 102 ARG A O 1
ATOM 741 N N . ILE A 1 103 ? -13.359 -7.777 -2.229 1 98.94 103 ILE A N 1
ATOM 742 C CA . ILE A 1 103 ? -12.32 -7.555 -3.229 1 98.94 103 ILE A CA 1
ATOM 743 C C . ILE A 1 103 ? -12.562 -8.469 -4.43 1 98.94 103 ILE A C 1
ATOM 745 O O . ILE A 1 103 ? -12.805 -9.664 -4.273 1 98.94 103 ILE A O 1
ATOM 749 N N . GLU A 1 104 ? -12.5 -7.926 -5.566 1 98.94 104 GLU A N 1
ATOM 750 C CA . GLU A 1 104 ? -12.586 -8.688 -6.809 1 98.94 104 GLU A CA 1
ATOM 751 C C . GLU A 1 104 ? -11.445 -8.328 -7.754 1 98.94 104 GLU A C 1
ATOM 753 O O . GLU A 1 104 ? -11.312 -7.18 -8.172 1 98.94 104 GLU A O 1
ATOM 758 N N . ALA A 1 105 ? -10.641 -9.281 -8.078 1 98.94 105 ALA A N 1
ATOM 759 C CA . ALA A 1 105 ? -9.531 -9.125 -9.008 1 98.94 105 ALA A CA 1
ATOM 760 C C . ALA A 1 105 ? -9.758 -9.93 -10.281 1 98.94 105 ALA A C 1
ATOM 762 O O . ALA A 1 105 ? -10.172 -11.094 -10.219 1 98.94 105 ALA A O 1
ATOM 763 N N . GLN A 1 106 ? -9.484 -9.273 -11.391 1 98.88 106 GLN A N 1
ATOM 764 C CA . GLN A 1 106 ? -9.664 -9.914 -12.688 1 98.88 106 GLN A CA 1
ATOM 765 C C . GLN A 1 106 ? -8.5 -9.594 -13.625 1 98.88 106 GLN A C 1
ATOM 767 O O . GLN A 1 106 ? -8.164 -8.43 -13.836 1 98.88 106 GLN A O 1
ATOM 772 N N . VAL A 1 107 ? -7.973 -10.633 -14.227 1 98.88 107 VAL A N 1
ATOM 773 C CA . VAL A 1 107 ? -6.98 -10.414 -15.273 1 98.88 107 VAL A CA 1
ATOM 774 C C . VAL A 1 107 ? -7.664 -9.891 -16.531 1 98.88 107 VAL A C 1
ATOM 776 O O . VAL A 1 107 ? -8.586 -10.523 -17.062 1 98.88 107 VAL A O 1
ATOM 779 N N . VAL A 1 108 ? -7.254 -8.789 -16.969 1 98.81 108 VAL A N 1
ATOM 780 C CA . VAL A 1 108 ? -7.766 -8.195 -18.203 1 98.81 108 VAL A CA 1
ATOM 781 C C . VAL A 1 108 ? -7.082 -8.828 -19.406 1 98.81 108 VAL A C 1
ATOM 783 O O . VAL A 1 108 ? -7.738 -9.18 -20.391 1 98.81 108 VAL A O 1
ATOM 786 N N . LYS A 1 109 ? -5.75 -9.031 -19.266 1 98.25 109 LYS A N 1
ATOM 787 C CA . LYS A 1 109 ? -4.969 -9.586 -20.359 1 98.25 109 LYS A CA 1
ATOM 788 C C . LYS A 1 109 ? -3.604 -10.07 -19.875 1 98.25 109 LYS A C 1
ATOM 790 O O . LYS A 1 109 ? -2.973 -9.422 -19.031 1 98.25 109 LYS A O 1
ATOM 795 N N . VAL A 1 110 ? -3.223 -11.164 -20.328 1 97.25 110 VAL A N 1
ATOM 796 C CA . VAL A 1 110 ? -1.847 -11.641 -20.219 1 97.25 110 VAL A CA 1
ATOM 797 C C . VAL A 1 110 ? -1.207 -11.695 -21.609 1 97.25 110 VAL A C 1
ATOM 799 O O . VAL A 1 110 ? -1.623 -12.484 -22.453 1 97.25 110 VAL A O 1
ATOM 802 N N . GLY A 1 111 ? -0.31 -10.828 -21.797 1 95.94 111 GLY A N 1
ATOM 803 C CA . GLY A 1 111 ? 0.448 -10.875 -23.047 1 95.94 111 GLY A CA 1
ATOM 804 C C . GLY A 1 111 ? 1.712 -11.703 -22.938 1 95.94 111 GLY A C 1
ATOM 805 O O . GLY A 1 111 ? 1.794 -12.617 -22.109 1 95.94 111 GLY A O 1
ATOM 806 N N . LYS A 1 112 ? 2.631 -11.391 -23.828 1 95.06 112 LYS A N 1
ATOM 807 C CA . LYS A 1 112 ? 3.891 -12.125 -23.812 1 95.06 112 LYS A CA 1
ATOM 808 C C . LYS A 1 112 ? 4.703 -11.805 -22.562 1 95.06 112 LYS A C 1
ATOM 810 O O . LYS A 1 112 ? 5.215 -12.711 -21.906 1 95.06 112 LYS A O 1
ATOM 815 N N . THR A 1 113 ? 4.691 -10.453 -22.234 1 97.38 113 THR A N 1
ATOM 816 C CA . THR A 1 113 ? 5.539 -10.078 -21.094 1 97.38 113 THR A CA 1
ATOM 817 C C . THR A 1 113 ? 4.805 -9.125 -20.172 1 97.38 113 THR A C 1
ATOM 819 O O . THR A 1 113 ? 5.359 -8.68 -19.156 1 97.38 113 THR A O 1
ATOM 822 N N . ILE A 1 114 ? 3.541 -8.766 -20.594 1 98.5 114 ILE A N 1
ATOM 823 C CA . ILE A 1 114 ? 2.801 -7.809 -19.781 1 98.5 114 ILE A CA 1
ATOM 824 C C . ILE A 1 114 ? 1.461 -8.414 -19.359 1 98.5 114 ILE A C 1
ATOM 826 O O . ILE A 1 114 ? 0.764 -9.016 -20.172 1 98.5 114 ILE A O 1
ATOM 830 N N . ALA A 1 115 ? 1.159 -8.305 -18.156 1 98.75 115 ALA A N 1
ATOM 831 C CA . ALA A 1 115 ? -0.168 -8.656 -17.672 1 98.75 115 ALA A CA 1
ATOM 832 C C . ALA A 1 115 ? -0.853 -7.457 -17.016 1 98.75 115 ALA A C 1
ATOM 834 O O . ALA A 1 115 ? -0.213 -6.676 -16.312 1 98.75 115 ALA A O 1
ATOM 835 N N . THR A 1 116 ? -2.094 -7.281 -17.312 1 98.94 116 THR A N 1
ATOM 836 C CA . THR A 1 116 ? -2.91 -6.234 -16.703 1 98.94 116 THR A CA 1
ATOM 837 C C . THR A 1 116 ? -4.051 -6.836 -15.891 1 98.94 116 THR A C 1
ATOM 839 O O . THR A 1 116 ? -4.781 -7.699 -16.375 1 98.94 116 THR A O 1
ATOM 842 N N . ILE A 1 117 ? -4.16 -6.391 -14.664 1 98.94 117 ILE A N 1
ATOM 843 C CA . ILE A 1 117 ? -5.18 -6.871 -13.742 1 98.94 117 ILE A CA 1
ATOM 844 C C . ILE A 1 117 ? -6 -5.695 -13.219 1 98.94 117 ILE A C 1
ATOM 846 O O . ILE A 1 117 ? -5.453 -4.637 -12.906 1 98.94 117 ILE A O 1
ATOM 850 N N . GLU A 1 118 ? -7.258 -5.879 -13.148 1 98.94 118 GLU A N 1
ATOM 851 C CA . GLU A 1 118 ? -8.141 -4.922 -12.492 1 98.94 118 GLU A CA 1
ATOM 852 C C . GLU A 1 118 ? -8.648 -5.457 -11.156 1 98.94 118 GLU A C 1
ATOM 854 O O . GLU A 1 118 ? -8.961 -6.645 -11.039 1 98.94 118 GLU A O 1
ATOM 859 N N . VAL A 1 119 ? -8.727 -4.617 -10.164 1 98.94 119 VAL A N 1
ATOM 860 C CA . VAL A 1 119 ? -9.203 -4.977 -8.836 1 98.94 119 VAL A CA 1
ATOM 861 C C . VAL A 1 119 ? -10.219 -3.945 -8.352 1 98.94 119 VAL A C 1
ATOM 863 O O . VAL A 1 119 ? -9.953 -2.74 -8.383 1 98.94 119 VAL A O 1
ATOM 866 N N . HIS A 1 120 ? -11.297 -4.395 -7.949 1 98.94 120 HIS A N 1
ATOM 867 C CA . HIS A 1 120 ? -12.344 -3.549 -7.379 1 98.94 120 HIS A CA 1
ATOM 868 C C . HIS A 1 120 ? -12.602 -3.904 -5.918 1 98.94 120 HIS A C 1
ATOM 870 O O . HIS A 1 120 ? -12.633 -5.082 -5.559 1 98.94 120 HIS A O 1
ATOM 876 N N . LEU A 1 121 ? -12.734 -2.934 -5.121 1 98.94 121 LEU A N 1
ATOM 877 C CA . LEU A 1 121 ? -13.133 -3.088 -3.725 1 98.94 121 LEU A CA 1
ATOM 878 C C . LEU A 1 121 ? -14.484 -2.424 -3.467 1 98.94 121 LEU A C 1
ATOM 880 O O . LEU A 1 121 ? -14.688 -1.265 -3.836 1 98.94 121 LEU A O 1
ATOM 884 N N . ARG A 1 122 ? -15.32 -3.156 -2.846 1 98.94 122 ARG A N 1
ATOM 885 C CA . ARG A 1 122 ? -16.641 -2.652 -2.492 1 98.94 122 ARG A CA 1
ATOM 886 C C . ARG A 1 122 ? -16.922 -2.84 -1.005 1 98.94 122 ARG A C 1
ATOM 888 O O . ARG A 1 122 ? -16.453 -3.807 -0.398 1 98.94 122 ARG A O 1
ATOM 895 N N . ASP A 1 123 ? -17.688 -1.904 -0.48 1 98.88 123 ASP A N 1
ATOM 896 C CA . ASP A 1 123 ? -18.266 -2.139 0.84 1 98.88 123 ASP A CA 1
ATOM 897 C C . ASP A 1 123 ? -19.203 -3.346 0.825 1 98.88 123 ASP A C 1
ATOM 899 O O . ASP A 1 123 ? -20.156 -3.379 0.062 1 98.88 123 ASP A O 1
ATOM 903 N N . ASP A 1 124 ? -18.906 -4.246 1.584 1 98.56 124 ASP A N 1
ATOM 904 C CA . ASP A 1 124 ? -19.641 -5.5 1.498 1 98.56 124 ASP A CA 1
ATOM 905 C C . ASP A 1 124 ? -21.109 -5.301 1.881 1 98.56 124 ASP A C 1
ATOM 907 O O . ASP A 1 124 ? -22 -5.941 1.316 1 98.56 124 ASP A O 1
ATOM 911 N N . ALA A 1 125 ? -21.328 -4.453 2.879 1 98 125 ALA A N 1
ATOM 912 C CA . ALA A 1 125 ? -22.688 -4.238 3.391 1 98 125 ALA A CA 1
ATOM 913 C C . ALA A 1 125 ? -23.531 -3.449 2.393 1 98 125 ALA A C 1
ATOM 915 O O . ALA A 1 125 ? -24.703 -3.74 2.207 1 98 125 ALA A O 1
ATOM 916 N N . THR A 1 126 ? -23 -2.535 1.687 1 98.12 126 THR A N 1
ATOM 917 C CA . THR A 1 126 ? -23.797 -1.606 0.892 1 98.12 126 THR A CA 1
ATOM 918 C C . THR A 1 126 ? -23.609 -1.875 -0.599 1 98.12 126 THR A C 1
ATOM 920 O O . THR A 1 126 ? -24.422 -1.447 -1.419 1 98.12 126 THR A O 1
ATOM 923 N N . GLY A 1 127 ? -22.531 -2.447 -0.956 1 98.44 127 GLY A N 1
ATOM 924 C CA . GLY A 1 127 ? -22.203 -2.684 -2.355 1 98.44 127 GLY A CA 1
ATOM 925 C C . GLY A 1 127 ? -21.562 -1.489 -3.027 1 98.44 127 GLY A C 1
ATOM 926 O O . GLY A 1 127 ? -21.156 -1.569 -4.188 1 98.44 127 GLY A O 1
ATOM 927 N N . VAL A 1 128 ? -21.344 -0.417 -2.262 1 98.62 128 VAL A N 1
ATOM 928 C CA . VAL A 1 128 ? -20.781 0.803 -2.838 1 98.62 128 VAL A CA 1
ATOM 929 C C . VAL A 1 128 ? -19.312 0.587 -3.188 1 98.62 128 VAL A C 1
ATOM 931 O O . VAL A 1 128 ? -18.578 -0.017 -2.414 1 98.62 128 VAL A O 1
ATOM 934 N N . LEU A 1 129 ? -18.938 1.105 -4.387 1 98.88 129 LEU A N 1
ATOM 935 C CA . LEU A 1 129 ? -17.547 1.016 -4.816 1 98.88 129 LEU A CA 1
ATOM 936 C C . LEU A 1 129 ? -16.641 1.87 -3.928 1 98.88 129 LEU A C 1
ATOM 938 O O . LEU A 1 129 ? -16.906 3.057 -3.729 1 98.88 129 LEU A O 1
ATOM 942 N N . VAL A 1 130 ? -15.633 1.267 -3.398 1 98.88 130 VAL A N 1
ATOM 943 C CA . VAL A 1 130 ? -14.703 1.913 -2.475 1 98.88 130 VAL A CA 1
ATOM 944 C C . VAL A 1 130 ? -13.438 2.33 -3.221 1 98.88 130 VAL A C 1
ATOM 946 O O . VAL A 1 130 ? -12.914 3.422 -2.996 1 98.88 130 VAL A O 1
ATOM 949 N N . ALA A 1 131 ? -12.969 1.468 -4.121 1 98.94 131 ALA A N 1
ATOM 950 C CA . ALA A 1 131 ? -11.75 1.751 -4.887 1 98.94 131 ALA A CA 1
ATOM 951 C C . ALA A 1 131 ? -11.695 0.91 -6.16 1 98.94 131 ALA A C 1
ATOM 953 O O . ALA A 1 131 ? -12.312 -0.159 -6.23 1 98.94 131 ALA A O 1
ATOM 954 N N . GLN A 1 132 ? -11.008 1.413 -7.141 1 98.94 132 GLN A N 1
ATOM 955 C CA . GLN A 1 132 ? -10.664 0.729 -8.383 1 98.94 132 GLN A CA 1
ATOM 956 C C . GLN A 1 132 ? -9.156 0.757 -8.625 1 98.94 132 GLN A C 1
ATOM 958 O O . GLN A 1 132 ? -8.555 1.83 -8.68 1 98.94 132 GLN A O 1
ATOM 963 N N . GLY A 1 133 ? -8.594 -0.377 -8.797 1 98.94 133 GLY A N 1
ATOM 964 C CA . GLY A 1 133 ? -7.16 -0.464 -9.008 1 98.94 133 GLY A CA 1
ATOM 965 C C . GLY A 1 133 ? -6.785 -1.18 -10.289 1 98.94 133 GLY A C 1
ATOM 966 O O . GLY A 1 133 ? -7.527 -2.043 -10.766 1 98.94 133 GLY A O 1
ATOM 967 N N . THR A 1 134 ? -5.73 -0.792 -10.859 1 98.94 134 THR A N 1
ATOM 968 C CA . THR A 1 134 ? -5.066 -1.519 -11.938 1 98.94 134 THR A CA 1
ATOM 969 C C . THR A 1 134 ? -3.639 -1.882 -11.547 1 98.94 134 THR A C 1
ATOM 971 O O . THR A 1 134 ? -2.92 -1.062 -10.969 1 98.94 134 THR A O 1
ATOM 974 N N . HIS A 1 135 ? -3.328 -3.074 -11.75 1 98.94 135 HIS A N 1
ATOM 975 C CA . HIS A 1 135 ? -1.988 -3.607 -11.531 1 98.94 135 HIS A CA 1
ATOM 976 C C . HIS A 1 135 ? -1.385 -4.137 -12.828 1 98.94 135 HIS A C 1
ATOM 978 O O . HIS A 1 135 ? -1.906 -5.082 -13.422 1 98.94 135 HIS A O 1
ATOM 984 N N . VAL A 1 136 ? -0.299 -3.506 -13.289 1 98.94 136 VAL A N 1
ATOM 985 C CA . VAL A 1 136 ? 0.422 -3.945 -14.484 1 98.94 136 VAL A CA 1
ATOM 986 C C . VAL A 1 136 ? 1.725 -4.629 -14.07 1 98.94 136 VAL A C 1
ATOM 988 O O . VAL A 1 136 ? 2.521 -4.062 -13.32 1 98.94 136 VAL A O 1
ATOM 991 N N . LYS A 1 137 ? 1.906 -5.801 -14.609 1 98.75 137 LYS A N 1
ATOM 992 C CA . LYS A 1 137 ? 3.088 -6.574 -14.234 1 98.75 137 LYS A CA 1
ATOM 993 C C . LYS A 1 137 ? 3.891 -6.98 -15.461 1 98.75 137 LYS A C 1
ATOM 995 O O . LYS A 1 137 ? 3.32 -7.266 -16.516 1 98.75 137 LYS A O 1
ATOM 1000 N N . PHE A 1 138 ? 5.188 -7.023 -15.266 1 98.5 138 PHE A N 1
ATOM 1001 C CA . PHE A 1 138 ? 6.117 -7.57 -16.25 1 98.5 138 PHE A CA 1
ATOM 1002 C C . PHE A 1 138 ? 6.398 -9.039 -15.977 1 98.5 138 PHE A C 1
ATOM 1004 O O . PHE A 1 138 ? 6.73 -9.414 -14.844 1 98.5 138 PHE A O 1
ATOM 1011 N N . ILE A 1 139 ? 6.262 -9.805 -16.938 1 97.19 139 ILE A N 1
ATOM 1012 C CA . ILE A 1 139 ? 6.574 -11.227 -16.859 1 97.19 139 ILE A CA 1
ATOM 1013 C C . ILE A 1 139 ? 7.793 -11.539 -17.719 1 97.19 139 ILE A C 1
ATOM 1015 O O . ILE A 1 139 ? 7.676 -11.672 -18.938 1 97.19 139 ILE A O 1
ATOM 1019 N N . ALA A 1 140 ? 8.844 -11.734 -17.062 1 94.62 140 ALA A N 1
ATOM 1020 C CA . ALA A 1 140 ? 10.062 -12.008 -17.828 1 94.62 140 ALA A CA 1
ATOM 1021 C C . ALA A 1 140 ? 10.023 -13.406 -18.438 1 94.62 140 ALA A C 1
ATOM 1023 O O . ALA A 1 140 ? 9.531 -14.352 -17.812 1 94.62 140 ALA A O 1
ATOM 1024 N N . GLU A 1 141 ? 10.609 -13.531 -19.516 1 92.44 141 GLU A N 1
ATOM 1025 C CA . GLU A 1 141 ? 10.633 -14.805 -20.219 1 92.44 141 GLU A CA 1
ATOM 1026 C C . GLU A 1 141 ? 11.32 -15.883 -19.391 1 92.44 141 GLU A C 1
ATOM 1028 O O . GLU A 1 141 ? 10.852 -17.016 -19.328 1 92.44 141 GLU A O 1
ATOM 1033 N N . ASN A 1 142 ? 12.359 -15.516 -18.719 1 91.31 142 ASN A N 1
ATOM 1034 C CA . ASN A 1 142 ? 13.18 -16.516 -18.031 1 91.31 142 ASN A CA 1
ATOM 1035 C C . ASN A 1 142 ? 12.891 -16.531 -16.531 1 91.31 142 ASN A C 1
ATOM 1037 O O . ASN A 1 142 ? 13.625 -17.141 -15.766 1 91.31 142 ASN A O 1
ATOM 1041 N N . GLU A 1 143 ? 11.914 -15.883 -16.203 1 91.31 143 GLU A N 1
ATOM 1042 C CA . GLU A 1 143 ? 11.656 -15.906 -14.758 1 91.31 143 GLU A CA 1
ATOM 1043 C C . GLU A 1 143 ? 11.148 -17.266 -14.312 1 91.31 143 GLU A C 1
ATOM 1045 O O . GLU A 1 143 ? 10.422 -17.938 -15.047 1 91.31 143 GLU A O 1
ATOM 1050 N N . PRO A 1 144 ? 11.508 -17.656 -13.164 1 89.12 144 PRO A N 1
ATOM 1051 C CA . PRO A 1 144 ? 11.023 -18.953 -12.68 1 89.12 144 PRO A CA 1
ATOM 1052 C C . PRO A 1 144 ? 9.508 -18.969 -12.461 1 89.12 144 PRO A C 1
ATOM 1054 O O . PRO A 1 144 ? 8.906 -17.922 -12.211 1 89.12 144 PRO A O 1
ATOM 1057 N N . THR A 1 145 ? 8.961 -20.125 -12.641 1 91.44 145 THR A N 1
ATOM 1058 C CA . THR A 1 145 ? 7.547 -20.281 -12.312 1 91.44 145 THR A CA 1
ATOM 1059 C C . THR A 1 145 ? 7.328 -20.219 -10.805 1 91.44 145 THR A C 1
ATOM 1061 O O . THR A 1 145 ? 8.273 -20.359 -10.023 1 91.44 145 THR A O 1
ATOM 1064 N N . MET A 1 146 ? 6.102 -20.016 -10.445 1 88.31 146 MET A N 1
ATOM 1065 C CA . MET A 1 146 ? 5.754 -19.969 -9.031 1 88.31 146 MET A CA 1
ATOM 1066 C C . MET A 1 146 ? 6.055 -21.312 -8.359 1 88.31 146 MET A C 1
ATOM 1068 O O . MET A 1 146 ? 6.547 -21.344 -7.23 1 88.31 146 MET A O 1
ATOM 1072 N N . ALA A 1 147 ? 5.785 -22.391 -9.039 1 87 147 ALA A N 1
ATOM 1073 C CA . ALA A 1 147 ? 6.078 -23.719 -8.516 1 87 147 ALA A CA 1
ATOM 1074 C C . ALA A 1 147 ? 7.566 -23.891 -8.234 1 87 147 ALA A C 1
ATOM 1076 O O . ALA A 1 147 ? 7.957 -24.438 -7.203 1 87 147 ALA A O 1
ATOM 1077 N N . ALA A 1 148 ? 8.297 -23.375 -9.133 1 88.5 148 ALA A N 1
ATOM 1078 C CA . ALA A 1 148 ? 9.742 -23.453 -8.984 1 88.5 148 ALA A CA 1
ATOM 1079 C C . ALA A 1 148 ? 10.227 -22.609 -7.812 1 88.5 148 ALA A C 1
ATOM 1081 O O . ALA A 1 148 ? 11.133 -23.016 -7.082 1 88.5 148 ALA A O 1
ATOM 1082 N N . LEU A 1 149 ? 9.625 -21.484 -7.648 1 84.25 149 LEU A N 1
ATOM 1083 C CA . LEU A 1 149 ? 9.992 -20.578 -6.559 1 84.25 149 LEU A CA 1
ATOM 1084 C C . LEU A 1 149 ? 9.625 -21.188 -5.207 1 84.25 149 LEU A C 1
ATOM 1086 O O . LEU A 1 149 ? 10.398 -21.109 -4.25 1 84.25 149 LEU A O 1
ATOM 1090 N N . ILE A 1 150 ? 8.547 -21.828 -5.156 1 80.69 150 ILE A N 1
ATOM 1091 C CA . ILE A 1 150 ? 8.094 -22.469 -3.93 1 80.69 150 ILE A CA 1
ATOM 1092 C C . ILE A 1 150 ? 9.039 -23.609 -3.566 1 80.69 150 ILE A C 1
ATOM 1094 O O . ILE A 1 150 ? 9.438 -23.75 -2.408 1 80.69 150 ILE A O 1
ATOM 1098 N N . GLN A 1 151 ? 9.391 -24.328 -4.559 1 82.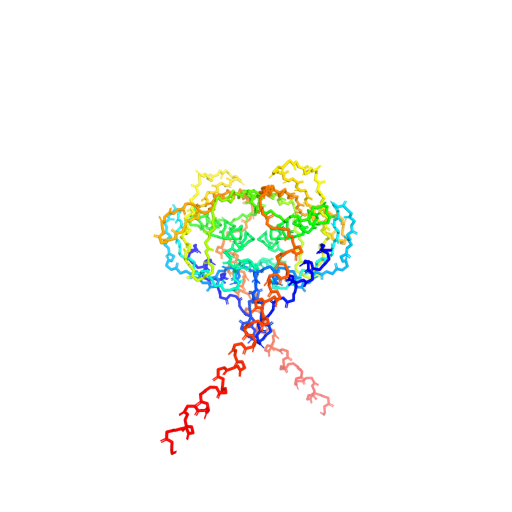25 151 GLN A N 1
ATOM 1099 C CA . GLN A 1 151 ? 10.312 -25.453 -4.344 1 82.25 151 GLN A CA 1
ATOM 1100 C C . GLN A 1 151 ? 11.664 -24.969 -3.85 1 82.25 151 GLN A C 1
ATOM 1102 O O . GLN A 1 151 ? 12.273 -25.578 -2.973 1 82.25 151 GLN A O 1
ATOM 1107 N N . GLN A 1 152 ? 12.047 -23.891 -4.414 1 82 152 GLN A N 1
ATOM 1108 C CA . GLN A 1 152 ? 13.32 -23.312 -4.004 1 82 152 GLN A CA 1
ATOM 1109 C C . GLN A 1 152 ? 13.266 -22.844 -2.555 1 82 152 GLN A C 1
ATOM 1111 O O . GLN A 1 152 ? 14.227 -23.031 -1.8 1 82 152 GLN A O 1
ATOM 1116 N N . GLN A 1 153 ? 12.195 -22.266 -2.168 1 76 153 GLN A N 1
ATOM 1117 C CA . GLN A 1 153 ? 12.031 -21.781 -0.802 1 76 153 GLN A CA 1
ATOM 1118 C C . GLN A 1 153 ? 12 -22.938 0.192 1 76 153 GLN A C 1
ATOM 1120 O O . GLN A 1 153 ? 12.586 -22.859 1.27 1 76 153 GLN A O 1
ATOM 1125 N N . LEU A 1 154 ? 11.32 -23.922 -0.213 1 78.62 154 LEU A N 1
ATOM 1126 C CA . LEU A 1 154 ? 11.234 -25.109 0.637 1 78.62 154 LEU A CA 1
ATOM 1127 C C . LEU A 1 154 ? 12.602 -25.766 0.802 1 78.62 154 LEU A C 1
ATOM 1129 O O . LEU A 1 154 ? 12.969 -26.188 1.902 1 78.62 154 LEU A O 1
ATOM 1133 N N . ALA A 1 155 ? 13.32 -25.781 -0.267 1 82.56 155 ALA A N 1
ATOM 1134 C CA . ALA A 1 155 ? 14.664 -26.344 -0.237 1 82.56 155 ALA A CA 1
ATOM 1135 C C . ALA A 1 155 ? 15.586 -25.516 0.655 1 82.56 155 ALA A C 1
ATOM 1137 O O . ALA A 1 155 ? 16.406 -26.078 1.398 1 82.56 155 ALA A O 1
ATOM 1138 N N . GLN A 1 156 ? 15.461 -24.266 0.568 1 76.31 156 GLN A N 1
ATOM 1139 C CA . GLN A 1 156 ? 16.281 -23.375 1.377 1 76.31 156 GLN A CA 1
ATOM 1140 C C . GLN A 1 156 ? 15.945 -23.516 2.859 1 76.31 156 GLN A C 1
ATOM 1142 O O . GLN A 1 156 ? 16.828 -23.5 3.709 1 76.31 156 GLN A O 1
ATOM 1147 N N . GLN A 1 157 ? 14.727 -23.641 3.141 1 73.38 157 GLN A N 1
ATOM 1148 C CA . GLN A 1 157 ? 14.297 -23.828 4.523 1 73.38 157 GLN A CA 1
ATOM 1149 C C . GLN A 1 157 ? 14.844 -25.141 5.094 1 73.38 157 GLN A C 1
ATOM 1151 O O . GLN A 1 157 ? 15.258 -25.188 6.254 1 73.38 157 GLN A O 1
ATOM 1156 N N . GLN A 1 158 ? 14.812 -26.141 4.312 1 77 158 GLN A N 1
ATOM 1157 C CA . GLN A 1 158 ? 15.32 -27.438 4.727 1 77 158 GLN A CA 1
ATOM 1158 C C . GLN A 1 158 ? 16.828 -27.391 4.969 1 77 158 GLN A C 1
ATOM 1160 O O . GLN A 1 158 ? 17.328 -28 5.918 1 77 158 GLN A O 1
ATOM 1165 N N . GLN A 1 159 ? 17.469 -26.672 4.16 1 75.12 159 GLN A N 1
ATOM 1166 C CA . GLN A 1 159 ? 18.906 -26.531 4.309 1 75.12 159 GLN A CA 1
ATOM 1167 C C . GLN A 1 159 ? 19.25 -25.734 5.566 1 75.12 159 GLN A C 1
ATOM 1169 O O . GLN A 1 159 ? 20.203 -26.078 6.273 1 75.12 159 GLN A O 1
ATOM 1174 N N . GLN A 1 160 ? 18.516 -24.719 5.82 1 69.38 160 GLN A N 1
ATOM 1175 C CA . GLN A 1 160 ? 18.75 -23.922 7.016 1 69.38 160 GLN A CA 1
ATOM 1176 C C . GLN A 1 160 ? 18.469 -24.734 8.281 1 69.38 160 GLN A C 1
ATOM 1178 O O . GLN A 1 160 ? 19.188 -24.594 9.273 1 69.38 160 GLN A O 1
ATOM 1183 N N . GLN A 1 161 ? 17.516 -25.5 8.25 1 68.75 161 GLN A N 1
ATOM 1184 C CA . GLN A 1 161 ? 17.188 -26.359 9.383 1 68.75 161 GLN A CA 1
ATOM 1185 C C . GLN A 1 161 ? 18.266 -27.422 9.586 1 68.75 161 GLN A C 1
ATOM 1187 O O . GLN A 1 161 ? 18.641 -27.719 10.719 1 68.75 161 GLN A O 1
ATOM 1192 N N . ARG A 1 162 ? 18.75 -27.953 8.516 1 68.94 162 ARG A N 1
ATOM 1193 C CA . ARG A 1 162 ? 19.797 -28.953 8.586 1 68.94 162 ARG A CA 1
ATOM 1194 C C . ARG A 1 162 ? 21.125 -28.312 9.039 1 68.94 162 ARG A C 1
ATOM 1196 O O . ARG A 1 162 ? 21.875 -28.922 9.805 1 68.94 162 ARG A O 1
ATOM 1203 N N . GLY A 1 163 ? 21.375 -27.141 8.453 1 62.28 163 GLY A N 1
ATOM 1204 C CA . GLY A 1 163 ? 22.578 -26.438 8.875 1 62.28 163 GLY A CA 1
ATOM 1205 C C . GLY A 1 163 ? 22.547 -26.031 10.344 1 62.28 163 GLY A C 1
ATOM 1206 O O . GLY A 1 163 ? 23.562 -26.109 11.031 1 62.28 163 GLY A O 1
ATOM 1207 N N . GLU A 1 164 ? 21.453 -25.547 10.898 1 62.09 164 GLU A N 1
ATOM 1208 C CA . GLU A 1 164 ? 21.297 -25.25 12.32 1 62.09 164 GLU A CA 1
ATOM 1209 C C . GLU A 1 164 ? 21.406 -26.516 13.164 1 62.09 164 GLU A C 1
ATOM 1211 O O . GLU A 1 164 ? 21.891 -26.469 14.297 1 62.09 164 GLU A O 1
ATOM 1216 N N . GLN A 1 165 ? 20.984 -27.625 12.656 1 57.72 165 GLN A N 1
ATOM 1217 C CA . GLN A 1 165 ? 21.125 -28.891 13.367 1 57.72 165 GLN A CA 1
ATOM 1218 C C . GLN A 1 165 ? 22.562 -29.375 13.359 1 57.72 165 GLN A C 1
ATOM 1220 O O . GLN A 1 165 ? 23.016 -30.031 14.297 1 57.72 165 GLN A O 1
ATOM 1225 N N . GLN A 1 166 ? 23.203 -29.141 12.312 1 55.56 166 GLN A N 1
ATOM 1226 C CA . GLN A 1 166 ? 24.594 -29.609 12.203 1 55.56 166 GLN A CA 1
ATOM 1227 C C . GLN A 1 166 ? 25.531 -28.719 13.023 1 55.56 166 GLN A C 1
ATOM 1229 O O . GLN A 1 166 ? 26.547 -29.188 13.531 1 55.56 166 GLN A O 1
ATOM 1234 N N . GLU A 1 167 ? 25.266 -27.453 13.164 1 53.75 167 GLU A N 1
ATOM 1235 C CA . GLU A 1 167 ? 26.172 -26.562 13.891 1 53.75 167 GLU A CA 1
ATOM 1236 C C . GLU A 1 167 ? 26.219 -26.922 15.375 1 53.75 167 GLU A C 1
ATOM 1238 O O . GLU A 1 167 ? 27.281 -26.828 16 1 53.75 167 GLU A O 1
ATOM 1243 N N . PRO A 1 168 ? 25.125 -27.328 15.922 1 50.53 168 PRO A N 1
ATOM 1244 C CA . PRO A 1 168 ? 25.344 -27.672 17.328 1 50.53 168 PRO A CA 1
ATOM 1245 C C . PRO A 1 168 ? 26.234 -28.906 17.5 1 50.53 168 PRO A C 1
ATOM 1247 O O . PRO A 1 168 ? 26.969 -29.016 18.484 1 50.53 168 PRO A O 1
ATOM 1250 N N . GLN A 1 169 ? 26.188 -29.844 16.594 1 45.62 169 GLN A N 1
ATOM 1251 C CA . GLN A 1 169 ? 26.891 -31.109 16.797 1 45.62 169 GLN A CA 1
ATOM 1252 C C . GLN A 1 169 ? 28.391 -30.953 16.516 1 45.62 169 GLN A C 1
ATOM 1254 O O . GLN A 1 169 ? 29.219 -31.656 17.094 1 45.62 169 GLN A O 1
ATOM 1259 N N . ALA A 1 170 ? 28.766 -30.172 15.617 1 45.84 170 ALA A N 1
ATOM 1260 C CA . ALA A 1 170 ? 30.188 -29.969 15.32 1 45.84 170 ALA A CA 1
ATOM 1261 C C . ALA A 1 170 ? 30.875 -29.219 16.453 1 45.84 170 ALA A C 1
ATOM 1263 O O . ALA A 1 170 ? 32.031 -29.5 16.766 1 45.84 170 ALA A O 1
ATOM 1264 N N . LEU A 1 171 ? 30.109 -28.359 17.141 1 46.97 171 LEU A N 1
ATOM 1265 C CA . LEU A 1 171 ? 30.703 -27.641 18.266 1 46.97 171 LEU A CA 1
ATOM 1266 C C . LEU A 1 171 ? 30.953 -28.578 19.438 1 46.97 171 LEU A C 1
ATOM 1268 O O . LEU A 1 171 ? 31.984 -28.469 20.109 1 46.97 171 LEU A O 1
ATOM 1272 N N . MET A 1 172 ? 30.141 -29.516 19.484 1 51.78 172 MET A N 1
ATOM 1273 C CA . MET A 1 172 ? 30.312 -30.469 20.578 1 51.78 172 MET A CA 1
ATOM 1274 C C . MET A 1 172 ? 31.453 -31.438 20.281 1 51.78 172 MET A C 1
ATOM 1276 O O . MET A 1 172 ? 32.156 -31.891 21.188 1 51.78 172 MET A O 1
ATOM 1280 N N . THR A 1 173 ? 31.656 -31.656 19.109 1 51.53 173 THR A N 1
ATOM 1281 C CA . THR A 1 173 ? 32.688 -32.625 18.75 1 51.53 173 THR A CA 1
ATOM 1282 C C . THR A 1 173 ? 34.062 -31.969 18.828 1 51.53 173 THR A C 1
ATOM 1284 O O . THR A 1 173 ? 35.031 -32.625 19.266 1 51.53 173 THR A O 1
ATOM 1287 N N . THR A 1 174 ? 34.125 -30.656 18.5 1 54 174 THR A N 1
ATOM 1288 C CA . THR A 1 174 ? 35.406 -29.969 18.531 1 54 174 THR A CA 1
ATOM 1289 C C . THR A 1 174 ? 35.812 -29.672 19.969 1 54 174 THR A C 1
ATOM 1291 O O . THR A 1 174 ? 37 -29.719 20.297 1 54 174 THR A O 1
ATOM 1294 N N . LEU A 1 175 ? 34.875 -29.578 20.844 1 47.44 175 LEU A N 1
ATOM 1295 C CA . LEU A 1 175 ? 35.188 -29.328 22.234 1 47.44 175 LEU A CA 1
ATOM 1296 C C . LEU A 1 175 ? 35.625 -30.625 22.922 1 47.44 175 LEU A C 1
ATOM 1298 O O . LEU A 1 175 ? 36.469 -30.594 23.828 1 47.44 175 LEU A O 1
ATOM 1302 N N . ARG A 1 176 ? 35.219 -31.828 22.453 1 52 176 ARG A N 1
ATOM 1303 C CA . ARG A 1 176 ? 35.594 -33.094 23.062 1 52 176 ARG A CA 1
ATOM 1304 C C . ARG A 1 176 ? 37 -33.5 22.641 1 52 176 ARG A C 1
ATOM 1306 O O . ARG A 1 176 ? 37.719 -34.188 23.391 1 52 176 ARG A O 1
ATOM 1313 N N . SER A 1 177 ? 37.375 -32.969 21.469 1 46.62 177 SER A N 1
ATOM 1314 C CA . SER A 1 177 ? 38.688 -33.406 21.047 1 46.62 177 SER A CA 1
ATOM 1315 C C . SER A 1 177 ? 39.781 -32.562 21.703 1 46.62 177 SER A C 1
ATOM 1317 O O . SER A 1 177 ? 40.969 -32.875 21.578 1 46.62 177 SER A O 1
ATOM 1319 N N . LYS A 1 178 ? 39.281 -31.406 22.438 1 49.5 178 LYS A N 1
ATOM 1320 C CA . LYS A 1 178 ? 40.312 -30.578 23.062 1 49.5 178 LYS A CA 1
ATOM 1321 C C . LYS A 1 178 ? 40.438 -30.859 24.547 1 49.5 178 LYS A C 1
ATOM 1323 O O . LYS A 1 178 ? 41.312 -30.297 25.234 1 49.5 178 LYS A O 1
ATOM 1328 N N . LEU A 1 179 ? 39.594 -31.672 25.047 1 39.97 179 LEU A N 1
ATOM 1329 C CA . LEU A 1 179 ? 39.812 -32.094 26.422 1 39.97 179 LEU A CA 1
ATOM 1330 C C . LEU A 1 179 ? 40.562 -33.438 26.453 1 39.97 179 LEU A C 1
ATOM 1332 O O . LEU A 1 179 ? 40.312 -34.312 25.656 1 39.97 179 LEU A O 1
ATOM 1336 N N . MET B 1 1 ? 3.746 20.641 11.82 1 88.31 1 MET B N 1
ATOM 1337 C CA . MET B 1 1 ? 2.57 19.797 11.641 1 88.31 1 MET B CA 1
ATOM 1338 C C . MET B 1 1 ? 2.924 18.516 10.875 1 88.31 1 MET B C 1
ATOM 1340 O O . MET B 1 1 ? 2.553 17.422 11.281 1 88.31 1 MET B O 1
ATOM 1344 N N . ALA B 1 2 ? 3.748 18.656 9.82 1 91.56 2 ALA B N 1
ATOM 1345 C CA . ALA B 1 2 ? 4.137 17.516 9.008 1 91.56 2 ALA B CA 1
ATOM 1346 C C . ALA B 1 2 ? 4.984 16.531 9.812 1 91.56 2 ALA B C 1
ATOM 1348 O O . ALA B 1 2 ? 4.785 15.312 9.734 1 91.56 2 ALA B O 1
ATOM 1349 N N . VAL B 1 3 ? 5.891 17.062 10.586 1 89.81 3 VAL B N 1
ATOM 1350 C CA . VAL B 1 3 ? 6.754 16.219 11.406 1 89.81 3 VAL B CA 1
ATOM 1351 C C . VAL B 1 3 ? 5.922 15.477 12.453 1 89.81 3 VAL B C 1
ATOM 1353 O O . VAL B 1 3 ? 6.066 14.266 12.633 1 89.81 3 VAL B O 1
ATOM 1356 N N . LEU B 1 4 ? 5.02 16.188 13.102 1 86.06 4 LEU B N 1
ATOM 1357 C CA . LEU B 1 4 ? 4.152 15.594 14.117 1 86.06 4 LEU B CA 1
ATOM 1358 C C . LEU B 1 4 ? 3.26 14.516 13.5 1 86.06 4 LEU B C 1
ATOM 1360 O O . LEU B 1 4 ? 3.029 13.469 14.117 1 86.06 4 LEU B O 1
ATOM 1364 N N . PHE B 1 5 ? 2.809 14.836 12.344 1 90.06 5 PHE B N 1
ATOM 1365 C CA . PHE B 1 5 ? 1.987 13.875 11.617 1 90.06 5 PHE B CA 1
ATOM 1366 C C . PHE B 1 5 ? 2.75 12.578 11.383 1 90.06 5 PHE B C 1
ATOM 1368 O O . PHE B 1 5 ? 2.27 11.492 11.727 1 90.06 5 PHE B O 1
ATOM 1375 N N . LEU B 1 6 ? 3.965 12.648 10.828 1 92.25 6 LEU B N 1
ATOM 1376 C CA . LEU B 1 6 ? 4.754 11.461 10.531 1 92.25 6 LEU B CA 1
ATOM 1377 C C . LEU B 1 6 ? 5.148 10.734 11.805 1 92.25 6 LEU B C 1
ATOM 1379 O O . LEU B 1 6 ? 5.16 9.5 11.844 1 92.25 6 LEU B O 1
ATOM 1383 N N . GLU B 1 7 ? 5.426 11.508 12.828 1 87.5 7 GLU B N 1
ATOM 1384 C CA . GLU B 1 7 ? 5.746 10.891 14.117 1 87.5 7 GLU B CA 1
ATOM 1385 C C . GLU B 1 7 ? 4.566 10.086 14.648 1 87.5 7 GLU B C 1
ATOM 1387 O O . GLU B 1 7 ? 4.746 8.984 15.18 1 87.5 7 GLU B O 1
ATOM 1392 N N . ALA B 1 8 ? 3.422 10.617 14.516 1 83.94 8 ALA B N 1
ATOM 1393 C CA . ALA B 1 8 ? 2.223 9.922 14.984 1 83.94 8 ALA B CA 1
ATOM 1394 C C . ALA B 1 8 ? 2.025 8.609 14.234 1 83.94 8 ALA B C 1
ATOM 1396 O O . ALA B 1 8 ? 1.595 7.613 14.82 1 83.94 8 ALA B O 1
ATOM 1397 N N . THR B 1 9 ? 2.324 8.539 12.969 1 86.75 9 THR B N 1
ATOM 1398 C CA . THR B 1 9 ? 2.148 7.34 12.156 1 86.75 9 THR B CA 1
ATOM 1399 C C . THR B 1 9 ? 3.145 6.262 12.57 1 86.75 9 THR B C 1
ATOM 1401 O O . THR B 1 9 ? 2.902 5.07 12.359 1 86.75 9 THR B O 1
ATOM 1404 N N . THR B 1 10 ? 4.254 6.66 13.141 1 85.62 10 THR B N 1
ATOM 1405 C CA . THR B 1 10 ? 5.281 5.695 13.531 1 85.62 10 THR B CA 1
ATOM 1406 C C . THR B 1 10 ? 5.008 5.152 14.93 1 85.62 10 THR B C 1
ATOM 1408 O O . THR B 1 10 ? 5.535 4.102 15.305 1 85.62 10 THR B O 1
ATOM 1411 N N . GLN B 1 11 ? 4.137 5.781 15.664 1 81.69 11 GLN B N 1
ATOM 1412 C CA . GLN B 1 11 ? 4.074 5.496 17.094 1 81.69 11 GLN B CA 1
ATOM 1413 C C . GLN B 1 11 ? 2.729 4.883 17.484 1 81.69 11 GLN B C 1
ATOM 1415 O O . GLN B 1 11 ? 2.508 4.527 18.641 1 81.69 11 GLN B O 1
ATOM 1420 N N . SER B 1 12 ? 1.882 4.75 16.531 1 84.62 12 SER B N 1
ATOM 1421 C CA . SER B 1 12 ? 0.554 4.238 16.859 1 84.62 12 SER B CA 1
ATOM 1422 C C . SER B 1 12 ? 0.592 2.746 17.156 1 84.62 12 SER B C 1
ATOM 1424 O O . SER B 1 12 ? 0.572 1.922 16.25 1 84.62 12 SER B O 1
ATOM 1426 N N . ARG B 1 13 ? 0.57 2.395 18.484 1 83.5 13 ARG B N 1
ATOM 1427 C CA . ARG B 1 13 ? 0.671 1.009 18.938 1 83.5 13 ARG B CA 1
ATOM 1428 C C . ARG B 1 13 ? -0.344 0.712 20.031 1 83.5 13 ARG B C 1
ATOM 1430 O O . ARG B 1 13 ? -0.752 1.613 20.766 1 83.5 13 ARG B O 1
ATOM 1437 N N . ASP B 1 14 ? -0.711 -0.485 20.047 1 81 14 ASP B N 1
ATOM 1438 C CA . ASP B 1 14 ? -1.642 -0.902 21.078 1 81 14 ASP B CA 1
ATOM 1439 C C . ASP B 1 14 ? -0.901 -1.24 22.375 1 81 14 ASP B C 1
ATOM 1441 O O . ASP B 1 14 ? 0.292 -0.96 22.5 1 81 14 ASP B O 1
ATOM 1445 N N . ALA B 1 15 ? -1.689 -1.797 23.328 1 79.94 15 ALA B N 1
ATOM 1446 C CA . ALA B 1 15 ? -1.157 -2.061 24.672 1 79.94 15 ALA B CA 1
ATOM 1447 C C . ALA B 1 15 ? -0.04 -3.1 24.609 1 79.94 15 ALA B C 1
ATOM 1449 O O . ALA B 1 15 ? 0.868 -3.084 25.453 1 79.94 15 ALA B O 1
ATOM 1450 N N . ASP B 1 16 ? -0.065 -3.967 23.594 1 79 16 ASP B N 1
ATOM 1451 C CA . ASP B 1 16 ? 0.938 -5.02 23.453 1 79 16 ASP B CA 1
ATOM 1452 C C . ASP B 1 16 ? 2.1 -4.555 22.578 1 79 16 ASP B C 1
ATOM 1454 O O . ASP B 1 16 ? 3 -5.336 22.266 1 79 16 ASP B O 1
ATOM 1458 N N . GLY B 1 17 ? 2.07 -3.303 22.141 1 79.88 17 GLY B N 1
ATOM 1459 C CA . GLY B 1 17 ? 3.146 -2.738 21.328 1 79.88 17 GLY B CA 1
ATOM 1460 C C . GLY B 1 17 ? 2.998 -3.016 19.844 1 79.88 17 GLY B C 1
ATOM 1461 O O . GLY B 1 17 ? 3.906 -2.734 19.062 1 79.88 17 GLY B O 1
ATOM 1462 N N . ARG B 1 18 ? 1.883 -3.529 19.5 1 81.69 18 ARG B N 1
ATOM 1463 C CA . ARG B 1 18 ? 1.642 -3.836 18.094 1 81.69 18 ARG B CA 1
ATOM 1464 C C . ARG B 1 18 ? 1.088 -2.621 17.344 1 81.69 18 ARG B C 1
ATOM 1466 O O . ARG B 1 18 ? 0.364 -1.812 17.938 1 81.69 18 ARG B O 1
ATOM 1473 N N . PRO B 1 19 ? 1.432 -2.537 16.109 1 82.94 19 PRO B N 1
ATOM 1474 C CA . PRO B 1 19 ? 0.87 -1.416 15.352 1 82.94 19 PRO B CA 1
ATOM 1475 C C . PRO B 1 19 ? -0.656 -1.381 15.391 1 82.94 19 PRO B C 1
ATOM 1477 O O . PRO B 1 19 ? -1.307 -2.418 15.242 1 82.94 19 PRO B O 1
ATOM 1480 N N . ASN B 1 20 ? -1.151 -0.169 15.664 1 85.19 20 ASN B N 1
ATOM 1481 C CA . ASN B 1 20 ? -2.592 0.025 15.797 1 85.19 20 ASN B CA 1
ATOM 1482 C C . ASN B 1 20 ? -3.184 0.692 14.562 1 85.19 20 ASN B C 1
ATOM 1484 O O . ASN B 1 20 ? -4.379 0.987 14.523 1 85.19 20 ASN B O 1
ATOM 1488 N N . GLN B 1 21 ? -2.395 0.99 13.664 1 92 21 GLN B N 1
ATOM 1489 C CA . GLN B 1 21 ? -2.77 1.507 12.352 1 92 21 GLN B CA 1
ATOM 1490 C C . GLN B 1 21 ? -1.901 0.903 11.25 1 92 21 GLN B C 1
ATOM 1492 O O . GLN B 1 21 ? -0.773 0.479 11.508 1 92 21 GLN B O 1
ATOM 1497 N N . PHE B 1 22 ? -2.359 0.928 10.094 1 95.06 22 PHE B N 1
ATOM 1498 C CA . PHE B 1 22 ? -1.698 0.244 8.992 1 95.06 22 PHE B CA 1
ATOM 1499 C C . PHE B 1 22 ? -0.34 0.873 8.703 1 95.06 22 PHE B C 1
ATOM 1501 O O . PHE B 1 22 ? 0.652 0.165 8.523 1 95.06 22 PHE B O 1
ATOM 1508 N N . ASP B 1 23 ? -0.311 2.219 8.688 1 93.81 23 ASP B N 1
ATOM 1509 C CA . ASP B 1 23 ? 0.917 2.889 8.273 1 93.81 23 ASP B CA 1
ATOM 1510 C C . ASP B 1 23 ? 1.965 2.852 9.383 1 93.81 23 ASP B C 1
ATOM 1512 O O . ASP B 1 23 ? 3.131 3.18 9.148 1 93.81 23 ASP B O 1
ATOM 1516 N N . THR B 1 24 ? 1.611 2.414 10.57 1 91.56 24 THR B N 1
ATOM 1517 C CA . THR B 1 24 ? 2.609 2.258 11.617 1 91.56 24 THR B CA 1
ATOM 1518 C C . THR B 1 24 ? 3.613 1.167 11.25 1 91.56 24 THR B C 1
ATOM 1520 O O . THR B 1 24 ? 4.812 1.312 11.5 1 91.56 24 THR B O 1
ATOM 1523 N N . THR B 1 25 ? 3.127 0.116 10.672 1 88.44 25 THR B N 1
ATOM 1524 C CA . THR B 1 25 ? 4.031 -0.925 10.195 1 88.44 25 THR B CA 1
ATOM 1525 C C . THR B 1 25 ? 4.914 -0.4 9.07 1 88.44 25 THR B C 1
ATOM 1527 O O . THR B 1 25 ? 6.133 -0.572 9.102 1 88.44 25 THR B O 1
ATOM 1530 N N . ALA B 1 26 ? 4.367 0.274 8.102 1 90.56 26 ALA B N 1
ATOM 1531 C CA . ALA B 1 26 ? 5.09 0.767 6.934 1 90.56 26 ALA B CA 1
ATOM 1532 C C . ALA B 1 26 ? 6.172 1.763 7.34 1 90.56 26 ALA B C 1
ATOM 1534 O O . ALA B 1 26 ? 7.234 1.82 6.715 1 90.56 26 ALA B O 1
ATOM 1535 N N . MET B 1 27 ? 5.914 2.449 8.406 1 91.19 27 MET B N 1
ATOM 1536 C CA . MET B 1 27 ? 6.766 3.574 8.773 1 91.19 27 MET B CA 1
ATOM 1537 C C . MET B 1 27 ? 7.676 3.209 9.938 1 91.19 27 MET B C 1
ATOM 1539 O O . MET B 1 27 ? 8.32 4.082 10.523 1 91.19 27 MET B O 1
ATOM 1543 N N . SER B 1 28 ? 7.691 2.018 10.305 1 87.38 28 SER B N 1
ATOM 1544 C CA . SER B 1 28 ? 8.359 1.603 11.531 1 87.38 28 SER B CA 1
ATOM 1545 C C . SER B 1 28 ? 9.844 1.938 11.492 1 87.38 28 SER B C 1
ATOM 1547 O O . SER B 1 28 ? 10.453 2.213 12.531 1 87.38 28 SER B O 1
ATOM 1549 N N . GLY B 1 29 ? 10.438 1.993 10.344 1 90.88 29 GLY B N 1
ATOM 1550 C CA . GLY B 1 29 ? 11.859 2.275 10.219 1 90.88 29 GLY B CA 1
ATOM 1551 C C . GLY B 1 29 ? 12.141 3.662 9.672 1 90.88 29 GLY B C 1
ATOM 1552 O O . GLY B 1 29 ? 13.234 3.92 9.164 1 90.88 29 GLY B O 1
ATOM 1553 N N . LEU B 1 30 ? 11.156 4.535 9.695 1 96.31 30 LEU B N 1
ATOM 1554 C CA . LEU B 1 30 ? 11.32 5.879 9.148 1 96.31 30 LEU B CA 1
ATOM 1555 C C . LEU B 1 30 ? 12.211 6.73 10.047 1 96.31 30 LEU B C 1
ATOM 1557 O O . LEU B 1 30 ? 12.023 6.758 11.266 1 96.31 30 LEU B O 1
ATOM 1561 N N . ARG B 1 31 ? 13.156 7.383 9.43 1 96.25 31 ARG B N 1
ATOM 1562 C CA . ARG B 1 31 ? 14.047 8.234 10.211 1 96.25 31 ARG B CA 1
ATOM 1563 C C . ARG B 1 31 ? 14.57 9.391 9.375 1 96.25 31 ARG B C 1
ATOM 1565 O O . ARG B 1 31 ? 14.344 9.445 8.164 1 96.25 31 ARG B O 1
ATOM 1572 N N . ASP B 1 32 ? 15.234 10.383 10.055 1 97.19 32 ASP B N 1
ATOM 1573 C CA . ASP B 1 32 ? 15.906 11.523 9.438 1 97.19 32 ASP B CA 1
ATOM 1574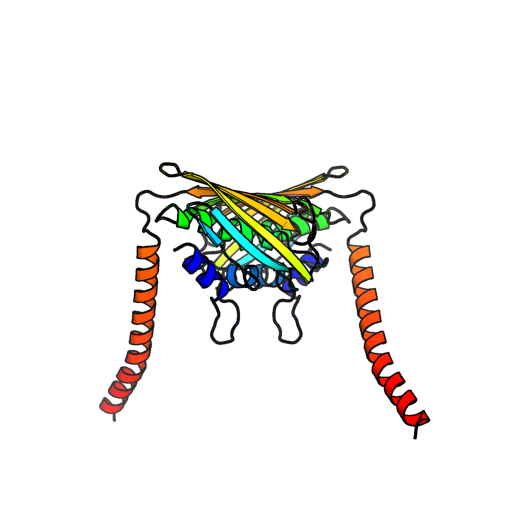 C C . ASP B 1 32 ? 14.93 12.336 8.594 1 97.19 32 ASP B C 1
ATOM 1576 O O . ASP B 1 32 ? 15.219 12.672 7.441 1 97.19 32 ASP B O 1
ATOM 1580 N N . VAL B 1 33 ? 13.82 12.625 9.18 1 97.75 33 VAL B N 1
ATOM 1581 C CA . VAL B 1 33 ? 12.781 13.391 8.5 1 97.75 33 VAL B CA 1
ATOM 1582 C C . VAL B 1 33 ? 13.18 14.867 8.43 1 97.75 33 VAL B C 1
ATOM 1584 O O . VAL B 1 33 ? 13.562 15.461 9.438 1 97.75 33 VAL B O 1
ATOM 1587 N N . LYS B 1 34 ? 13.141 15.422 7.258 1 98.19 34 LYS B N 1
ATOM 1588 C CA . LYS B 1 34 ? 13.312 16.859 7.027 1 98.19 34 LYS B CA 1
ATOM 1589 C C . LYS B 1 34 ? 12.109 17.438 6.297 1 98.19 34 LYS B C 1
ATOM 1591 O O . LYS B 1 34 ? 11.625 16.859 5.316 1 98.19 34 LYS B O 1
ATOM 1596 N N . VAL B 1 35 ? 11.664 18.547 6.816 1 97.81 35 VAL B N 1
ATOM 1597 C CA . VAL B 1 35 ? 10.469 19.172 6.258 1 97.81 35 VAL B CA 1
ATOM 1598 C C . VAL B 1 35 ? 10.75 20.625 5.926 1 97.81 35 VAL B C 1
ATOM 1600 O O . VAL B 1 35 ? 11.297 21.359 6.75 1 97.81 35 VAL B O 1
ATOM 1603 N N . THR B 1 36 ? 10.469 20.953 4.801 1 96.5 36 THR B N 1
ATOM 1604 C CA . THR B 1 36 ? 10.289 22.344 4.395 1 96.5 36 THR B CA 1
ATOM 1605 C C . THR B 1 36 ? 8.93 22.547 3.73 1 96.5 36 THR B C 1
ATOM 1607 O O . THR B 1 36 ? 8.211 21.578 3.475 1 96.5 36 THR B O 1
ATOM 1610 N N . SER B 1 37 ? 8.516 23.734 3.508 1 96.81 37 SER B N 1
ATOM 1611 C CA . SER B 1 37 ? 7.191 24.016 2.967 1 96.81 37 SER B CA 1
ATOM 1612 C C . SER B 1 37 ? 6.953 23.25 1.664 1 96.81 37 SER B C 1
ATOM 1614 O O . SER B 1 37 ? 7.559 23.578 0.637 1 96.81 37 SER B O 1
ATOM 1616 N N . GLY B 1 38 ? 6.148 22.266 1.711 1 98.19 38 GLY B N 1
ATOM 1617 C CA . GLY B 1 38 ? 5.758 21.484 0.541 1 98.19 38 GLY B CA 1
ATOM 1618 C C . GLY B 1 38 ? 6.754 20.406 0.179 1 98.19 38 GLY B C 1
ATOM 1619 O O . GLY B 1 38 ? 6.668 19.812 -0.895 1 98.19 38 GLY B O 1
ATOM 1620 N N . HIS B 1 39 ? 7.73 20.219 1.028 1 98.56 39 HIS B N 1
ATOM 1621 C CA . HIS B 1 39 ? 8.797 19.266 0.717 1 98.56 39 HIS B CA 1
ATOM 1622 C C . HIS B 1 39 ? 9.203 18.469 1.953 1 98.56 39 HIS B C 1
ATOM 1624 O O . HIS B 1 39 ? 9.469 19.047 3.01 1 98.56 39 HIS B O 1
ATOM 1630 N N . VAL B 1 40 ? 9.227 17.125 1.823 1 98.69 40 VAL B N 1
ATOM 1631 C CA . VAL B 1 40 ? 9.625 16.234 2.91 1 98.69 40 VAL B CA 1
ATOM 1632 C C . VAL B 1 40 ? 10.625 15.203 2.395 1 98.69 40 VAL B C 1
ATOM 1634 O O . VAL B 1 40 ? 10.445 14.633 1.316 1 98.69 40 VAL B O 1
ATOM 1637 N N . THR B 1 41 ? 11.695 15 3.109 1 98.75 41 THR B N 1
ATOM 1638 C CA . THR B 1 41 ? 12.609 13.883 2.859 1 98.75 41 THR B CA 1
ATOM 1639 C C . THR B 1 41 ? 12.727 13 4.094 1 98.75 41 THR B C 1
ATOM 1641 O O . THR B 1 41 ? 12.547 13.461 5.219 1 98.75 41 THR B O 1
ATOM 1644 N N . ALA B 1 42 ? 13.016 11.766 3.873 1 98.62 42 ALA B N 1
ATOM 1645 C CA . ALA B 1 42 ? 13.203 10.812 4.961 1 98.62 42 ALA B CA 1
ATOM 1646 C C . ALA B 1 42 ? 13.953 9.57 4.477 1 98.62 42 ALA B C 1
ATOM 1648 O O . ALA B 1 42 ? 14.094 9.352 3.27 1 98.62 42 ALA B O 1
ATOM 1649 N N . LEU B 1 43 ? 14.461 8.828 5.395 1 98.75 43 LEU B N 1
ATOM 1650 C CA . LEU B 1 43 ? 15.023 7.508 5.145 1 98.75 43 LEU B CA 1
ATOM 1651 C C . LEU B 1 43 ? 14.156 6.418 5.766 1 98.75 43 LEU B C 1
ATOM 1653 O O . LEU B 1 43 ? 13.562 6.625 6.824 1 98.75 43 LEU B O 1
ATOM 1657 N N . LEU B 1 44 ? 14.078 5.309 5.105 1 98.56 44 LEU B N 1
ATOM 1658 C CA . LEU B 1 44 ? 13.422 4.129 5.648 1 98.56 44 LEU B CA 1
ATOM 1659 C C . LEU B 1 44 ? 14.328 2.906 5.555 1 98.56 44 LEU B C 1
ATOM 1661 O O . LEU B 1 44 ? 14.773 2.545 4.465 1 98.56 44 LEU B O 1
ATOM 1665 N N . ASP B 1 45 ? 14.586 2.328 6.641 1 98.38 45 ASP B N 1
ATOM 1666 C CA . ASP B 1 45 ? 15.273 1.04 6.629 1 98.38 45 ASP B CA 1
ATOM 1667 C C . ASP B 1 45 ? 14.328 -0.085 6.219 1 98.38 45 ASP B C 1
ATOM 1669 O O . ASP B 1 45 ? 13.219 -0.192 6.742 1 98.38 45 ASP B O 1
ATOM 1673 N N . VAL B 1 46 ? 14.805 -0.912 5.297 1 97.88 46 VAL B N 1
ATOM 1674 C CA . VAL B 1 46 ? 13.984 -2.012 4.793 1 97.88 46 VAL B CA 1
ATOM 1675 C C . VAL B 1 46 ? 14.156 -3.234 5.691 1 97.88 46 VAL B C 1
ATOM 1677 O O . VAL B 1 46 ? 15.031 -4.074 5.449 1 97.88 46 VAL B O 1
ATOM 1680 N N . THR B 1 47 ? 13.312 -3.303 6.645 1 95.25 47 THR B N 1
ATOM 1681 C CA . THR B 1 47 ? 13.289 -4.441 7.559 1 95.25 47 THR B CA 1
ATOM 1682 C C . THR B 1 47 ? 12.43 -5.566 7 1 95.25 47 THR B C 1
ATOM 1684 O O . THR B 1 47 ? 11.805 -5.414 5.949 1 95.25 47 THR B O 1
ATOM 1687 N N . GLN B 1 48 ? 12.383 -6.676 7.668 1 92.75 48 GLN B N 1
ATOM 1688 C CA . GLN B 1 48 ? 11.562 -7.812 7.25 1 92.75 48 GLN B CA 1
ATOM 1689 C C . GLN B 1 48 ? 10.086 -7.445 7.242 1 92.75 48 GLN B C 1
ATOM 1691 O O . GLN B 1 48 ? 9.336 -7.879 6.363 1 92.75 48 GLN B O 1
ATOM 1696 N N . GLU B 1 49 ? 9.672 -6.613 8.156 1 91.31 49 GLU B N 1
ATOM 1697 C CA . GLU B 1 49 ? 8.266 -6.277 8.344 1 91.31 49 GLU B CA 1
ATOM 1698 C C . GLU B 1 49 ? 7.719 -5.496 7.152 1 91.31 49 GLU B C 1
ATOM 1700 O O . GLU B 1 49 ? 6.512 -5.512 6.891 1 91.31 49 GLU B O 1
ATOM 1705 N N . VAL B 1 50 ? 8.609 -4.82 6.43 1 95.88 50 VAL B N 1
ATOM 1706 C CA . VAL B 1 50 ? 8.125 -4.012 5.312 1 95.88 50 VAL B CA 1
ATOM 1707 C C . VAL B 1 50 ? 8.531 -4.668 3.992 1 95.88 50 VAL B C 1
ATOM 1709 O O . VAL B 1 50 ? 8.375 -4.074 2.924 1 95.88 50 VAL B O 1
ATOM 1712 N N . SER B 1 51 ? 9.047 -5.883 4.062 1 96 51 SER B N 1
ATOM 1713 C CA . SER B 1 51 ? 9.539 -6.598 2.889 1 96 51 SER B CA 1
ATOM 1714 C C . SER B 1 51 ? 8.477 -7.523 2.318 1 96 51 SER B C 1
ATOM 1716 O O . SER B 1 51 ? 7.492 -7.844 2.996 1 96 51 SER B O 1
ATOM 1718 N N . ASN B 1 52 ? 8.68 -7.855 1.076 1 94.31 52 ASN B N 1
ATOM 1719 C CA . ASN B 1 52 ? 7.875 -8.914 0.472 1 94.31 52 ASN B CA 1
ATOM 1720 C C . ASN B 1 52 ? 8.531 -10.281 0.625 1 94.31 52 ASN B C 1
ATOM 1722 O O . ASN B 1 52 ? 9.578 -10.398 1.263 1 94.31 52 ASN B O 1
ATOM 1726 N N . ARG B 1 53 ? 7.895 -11.297 0.165 1 87.62 53 ARG B N 1
ATOM 1727 C CA . ARG B 1 53 ? 8.352 -12.672 0.358 1 87.62 53 ARG B CA 1
ATOM 1728 C C . ARG B 1 53 ? 9.594 -12.953 -0.476 1 87.62 53 ARG B C 1
ATOM 1730 O O . ARG B 1 53 ? 10.258 -13.977 -0.28 1 87.62 53 ARG B O 1
ATOM 1737 N N . TYR B 1 54 ? 9.922 -12.055 -1.382 1 89.69 54 TYR B N 1
ATOM 1738 C CA . TYR B 1 54 ? 11.086 -12.242 -2.246 1 89.69 54 TYR B CA 1
ATOM 1739 C C . TYR B 1 54 ? 12.297 -11.5 -1.706 1 89.69 54 TYR B C 1
ATOM 1741 O O . TYR B 1 54 ? 13.344 -11.453 -2.354 1 89.69 54 TYR B O 1
ATOM 1749 N N . GLY B 1 55 ? 12.133 -10.828 -0.604 1 93.25 55 GLY B N 1
ATOM 1750 C CA . GLY B 1 55 ? 13.273 -10.25 0.09 1 93.25 55 GLY B CA 1
ATOM 1751 C C . GLY B 1 55 ? 13.57 -8.82 -0.339 1 93.25 55 GLY B C 1
ATOM 1752 O O . GLY B 1 55 ? 14.719 -8.383 -0.284 1 93.25 55 GLY B O 1
ATOM 1753 N N . THR B 1 56 ? 12.625 -8.188 -0.842 1 97.19 56 THR B N 1
ATOM 1754 C CA . THR B 1 56 ? 12.766 -6.785 -1.211 1 97.19 56 THR B CA 1
ATOM 1755 C C . THR B 1 56 ? 11.656 -5.945 -0.588 1 97.19 56 THR B C 1
ATOM 1757 O O . THR B 1 56 ? 10.695 -6.488 -0.044 1 97.19 56 THR B O 1
ATOM 1760 N N . LEU B 1 57 ? 11.852 -4.641 -0.601 1 98.12 57 LEU B N 1
ATOM 1761 C CA . LEU B 1 57 ? 10.805 -3.742 -0.126 1 98.12 57 LEU B CA 1
ATOM 1762 C C . LEU B 1 57 ? 9.484 -4.02 -0.841 1 98.12 57 LEU B C 1
ATOM 1764 O O . LEU B 1 57 ? 9.445 -4.09 -2.07 1 98.12 57 LEU B O 1
ATOM 1768 N N . HIS B 1 58 ? 8.453 -4.223 -0.111 1 98.31 58 HIS B N 1
ATOM 1769 C CA . HIS B 1 58 ? 7.156 -4.586 -0.67 1 98.31 58 HIS B CA 1
ATOM 1770 C C . HIS B 1 58 ? 6.559 -3.432 -1.473 1 98.31 58 HIS B C 1
ATOM 1772 O O . HIS B 1 58 ? 6.59 -2.283 -1.028 1 98.31 58 HIS B O 1
ATOM 1778 N N . GLY B 1 59 ? 5.926 -3.705 -2.57 1 98.31 59 GLY B N 1
ATOM 1779 C CA . GLY B 1 59 ? 5.281 -2.691 -3.387 1 98.31 59 GLY B CA 1
ATOM 1780 C C . GLY B 1 59 ? 4.172 -1.957 -2.658 1 98.31 59 GLY B C 1
ATOM 1781 O O . GLY B 1 59 ? 3.982 -0.754 -2.854 1 98.31 59 GLY B O 1
ATOM 1782 N N . GLY B 1 60 ? 3.43 -2.682 -1.877 1 98.38 60 GLY B N 1
ATOM 1783 C CA . GLY B 1 60 ? 2.4 -2.059 -1.061 1 98.38 60 GLY B CA 1
ATOM 1784 C C . GLY B 1 60 ? 2.957 -1.076 -0.047 1 98.38 60 GLY B C 1
ATOM 1785 O O . GLY B 1 60 ? 2.328 -0.058 0.248 1 98.38 60 GLY B O 1
ATOM 1786 N N . CYS B 1 61 ? 4.098 -1.387 0.482 1 98.31 61 CYS B N 1
ATOM 1787 C CA . CYS B 1 61 ? 4.742 -0.44 1.382 1 98.31 61 CYS B CA 1
ATOM 1788 C C . CYS B 1 61 ? 5.145 0.83 0.641 1 98.31 61 CYS B C 1
ATOM 1790 O O . CYS B 1 61 ? 4.957 1.937 1.149 1 98.31 61 CYS B O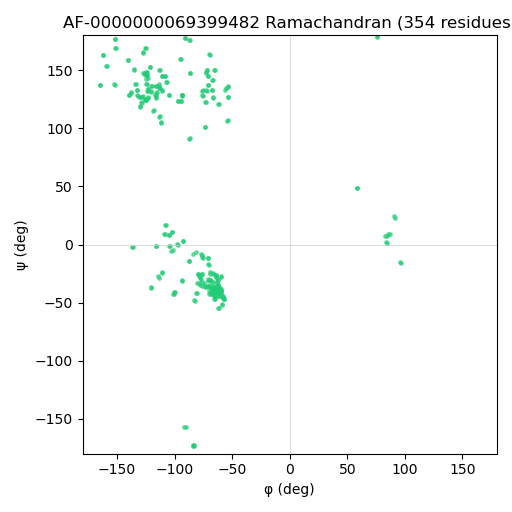 1
ATOM 1792 N N . ILE B 1 62 ? 5.688 0.664 -0.54 1 98.81 62 ILE B N 1
ATOM 1793 C CA . ILE B 1 62 ? 6.051 1.816 -1.357 1 98.81 62 ILE B CA 1
ATOM 1794 C C . ILE B 1 62 ? 4.82 2.695 -1.585 1 98.81 62 ILE B C 1
ATOM 1796 O O . ILE B 1 62 ? 4.883 3.914 -1.41 1 98.81 62 ILE B O 1
ATOM 1800 N N . ALA B 1 63 ? 3.688 2.09 -1.959 1 98.88 63 ALA B N 1
ATOM 1801 C CA . ALA B 1 63 ? 2.459 2.854 -2.152 1 98.88 63 ALA B CA 1
ATOM 1802 C C . ALA B 1 63 ? 2.051 3.57 -0.87 1 98.88 63 ALA B C 1
ATOM 1804 O O . ALA B 1 63 ? 1.567 4.703 -0.912 1 98.88 63 ALA B O 1
ATOM 1805 N N . THR B 1 64 ? 2.213 2.898 0.252 1 98.56 64 THR B N 1
ATOM 1806 C CA . THR B 1 64 ? 1.878 3.492 1.542 1 98.56 64 THR B CA 1
ATOM 1807 C C . THR B 1 64 ? 2.775 4.691 1.835 1 98.56 64 THR B C 1
ATOM 1809 O O . THR B 1 64 ? 2.316 5.699 2.375 1 98.56 64 THR B O 1
ATOM 1812 N N . LEU B 1 65 ? 4.078 4.582 1.507 1 98.69 65 LEU B N 1
ATOM 1813 C CA . LEU B 1 65 ? 5.004 5.695 1.681 1 98.69 65 LEU B CA 1
ATOM 1814 C C . LEU B 1 65 ? 4.59 6.883 0.816 1 98.69 65 LEU B C 1
ATOM 1816 O O . LEU B 1 65 ? 4.625 8.031 1.269 1 98.69 65 LEU B O 1
ATOM 1820 N N . VAL B 1 66 ? 4.195 6.598 -0.425 1 98.88 66 VAL B N 1
ATOM 1821 C CA . VAL B 1 66 ? 3.693 7.648 -1.304 1 98.88 66 VAL B CA 1
ATOM 1822 C C . VAL B 1 66 ? 2.492 8.336 -0.657 1 98.88 66 VAL B C 1
ATOM 1824 O O . VAL B 1 66 ? 2.408 9.562 -0.641 1 98.88 66 VAL B O 1
ATOM 1827 N N . ASP B 1 67 ? 1.613 7.598 -0.121 1 98.75 67 ASP B N 1
ATOM 1828 C CA . ASP B 1 67 ? 0.42 8.094 0.555 1 98.75 67 ASP B CA 1
ATOM 1829 C C . ASP B 1 67 ? 0.792 8.953 1.765 1 98.75 67 ASP B C 1
ATOM 1831 O O . ASP B 1 67 ? 0.436 10.133 1.831 1 98.75 67 ASP B O 1
ATOM 1835 N N . THR B 1 68 ? 1.579 8.422 2.656 1 98 68 THR B N 1
ATOM 1836 C CA . THR B 1 68 ? 1.757 9 3.984 1 98 68 THR B CA 1
ATOM 1837 C C . THR B 1 68 ? 2.787 10.125 3.949 1 98 68 THR B C 1
ATOM 1839 O O . THR B 1 68 ? 2.543 11.211 4.48 1 98 68 THR B O 1
ATOM 1842 N N . VAL B 1 69 ? 3.941 9.867 3.32 1 98.5 69 VAL B N 1
ATOM 1843 C CA . VAL B 1 69 ? 4.949 10.914 3.242 1 98.5 69 VAL B CA 1
ATOM 1844 C C . VAL B 1 69 ? 4.477 12.023 2.297 1 98.5 69 VAL B C 1
ATOM 1846 O O . VAL B 1 69 ? 4.738 13.203 2.533 1 98.5 69 VAL B O 1
ATOM 1849 N N . GLY B 1 70 ? 3.76 11.656 1.201 1 98.62 70 GLY B N 1
ATOM 1850 C CA . GLY B 1 70 ? 3.129 12.656 0.361 1 98.62 70 GLY B CA 1
ATOM 1851 C C . GLY B 1 70 ? 2.148 13.539 1.116 1 98.62 70 GLY B C 1
ATOM 1852 O O . GLY B 1 70 ? 2.15 14.758 0.957 1 98.62 70 GLY B O 1
ATOM 1853 N N . SER B 1 71 ? 1.3 12.922 1.927 1 97.75 71 SER B N 1
ATOM 1854 C CA . SER B 1 71 ? 0.347 13.672 2.738 1 97.75 71 SER B CA 1
ATOM 1855 C C . SER B 1 71 ? 1.062 14.617 3.699 1 97.75 71 SER B C 1
ATOM 1857 O O . SER B 1 71 ? 0.598 15.734 3.939 1 97.75 71 SER B O 1
ATOM 1859 N N . ALA B 1 72 ? 2.191 14.188 4.258 1 97.56 72 ALA B N 1
ATOM 1860 C CA . ALA B 1 72 ? 2.975 15.047 5.141 1 97.56 72 ALA B CA 1
ATOM 1861 C C . ALA B 1 72 ? 3.467 16.297 4.406 1 97.56 72 ALA B C 1
ATOM 1863 O O . ALA B 1 72 ? 3.486 17.391 4.969 1 97.56 72 ALA B O 1
ATOM 1864 N N . ALA B 1 73 ? 3.906 16.094 3.162 1 98.62 73 ALA B N 1
ATOM 1865 C CA . ALA B 1 73 ? 4.328 17.25 2.369 1 98.62 73 ALA B CA 1
ATOM 1866 C C . ALA B 1 73 ? 3.191 18.25 2.213 1 98.62 73 ALA B C 1
ATOM 1868 O O . ALA B 1 73 ? 3.395 19.453 2.371 1 98.62 73 ALA B O 1
ATOM 1869 N N . LEU B 1 74 ? 2.014 17.75 1.928 1 98.12 74 LEU B N 1
ATOM 1870 C CA . LEU B 1 74 ? 0.855 18.625 1.781 1 98.12 74 LEU B CA 1
ATOM 1871 C C . LEU B 1 74 ? 0.58 19.375 3.076 1 98.12 74 LEU B C 1
ATOM 1873 O O . LEU B 1 74 ? 0.356 20.594 3.055 1 98.12 74 LEU B O 1
ATOM 1877 N N . ILE B 1 75 ? 0.646 18.656 4.172 1 95.69 75 ILE B N 1
ATOM 1878 C CA . ILE B 1 75 ? 0.336 19.219 5.48 1 95.69 75 ILE B CA 1
ATOM 1879 C C . ILE B 1 75 ? 1.344 20.312 5.824 1 95.69 75 ILE B C 1
ATOM 1881 O O . ILE B 1 75 ? 1.03 21.234 6.578 1 95.69 75 ILE B O 1
ATOM 1885 N N . SER B 1 76 ? 2.537 20.25 5.328 1 96.31 76 SER B N 1
ATOM 1886 C CA . SER B 1 76 ? 3.545 21.281 5.57 1 96.31 76 SER B CA 1
ATOM 1887 C C . SER B 1 76 ? 3.193 22.578 4.855 1 96.31 76 SER B C 1
ATOM 1889 O O . SER B 1 76 ? 3.744 23.641 5.172 1 96.31 76 SER B O 1
ATOM 1891 N N . LEU B 1 77 ? 2.336 22.531 3.914 1 94.38 77 LEU B N 1
ATOM 1892 C CA . LEU B 1 77 ? 1.994 23.672 3.082 1 94.38 77 LEU B CA 1
ATOM 1893 C C . LEU B 1 77 ? 0.549 24.109 3.314 1 94.38 77 LEU B C 1
ATOM 1895 O O . LEU B 1 77 ? 0.212 25.281 3.156 1 94.38 77 LEU B O 1
ATOM 1899 N N . SER B 1 78 ? -0.272 23.156 3.691 1 93.25 78 SER B N 1
ATOM 1900 C CA . SER B 1 78 ? -1.709 23.359 3.855 1 93.25 78 SER B CA 1
ATOM 1901 C C . SER B 1 78 ? -2.162 22.984 5.262 1 93.25 78 SER B C 1
ATOM 1903 O O . SER B 1 78 ? -1.693 21.984 5.828 1 93.25 78 SER B O 1
ATOM 1905 N N . PRO B 1 79 ? -3.074 23.688 5.789 1 91.94 79 PRO B N 1
ATOM 1906 C CA . PRO B 1 79 ? -3.604 23.297 7.098 1 91.94 79 PRO B CA 1
ATOM 1907 C C . PRO B 1 79 ? -4.555 22.109 7.02 1 91.94 79 PRO B C 1
ATOM 1909 O O . PRO B 1 79 ? -4.961 21.562 8.047 1 91.94 79 PRO B O 1
ATOM 1912 N N . LYS B 1 80 ? -4.891 21.812 5.785 1 93.94 80 LYS B N 1
ATOM 1913 C CA . LYS B 1 80 ? -5.812 20.703 5.559 1 93.94 80 LYS B CA 1
ATOM 1914 C C . LYS B 1 80 ? -5.09 19.5 4.945 1 93.94 80 LYS B C 1
ATOM 1916 O O . LYS B 1 80 ? -4.211 19.672 4.094 1 93.94 80 LYS B O 1
ATOM 1921 N N . GLY B 1 81 ? -5.504 18.297 5.324 1 93.88 81 GLY B N 1
ATOM 1922 C CA . GLY B 1 81 ? -4.816 17.109 4.871 1 93.88 81 GLY B CA 1
ATOM 1923 C C . GLY B 1 81 ? -5.43 16.5 3.621 1 93.88 81 GLY B C 1
ATOM 1924 O O . GLY B 1 81 ? -4.746 15.82 2.857 1 93.88 81 GLY B O 1
ATOM 1925 N N . GLY B 1 82 ? -6.809 16.688 3.49 1 95.5 82 GLY B N 1
ATOM 1926 C CA . GLY B 1 82 ? -7.508 16.156 2.328 1 95.5 82 GLY B CA 1
ATOM 1927 C C . GLY B 1 82 ? -7.723 14.656 2.396 1 95.5 82 GLY B C 1
ATOM 1928 O O . GLY B 1 82 ? -7.316 14.008 3.361 1 95.5 82 GLY B O 1
ATOM 1929 N N . VAL B 1 83 ? -8.391 14.156 1.333 1 96.88 83 VAL B N 1
ATOM 1930 C CA . VAL B 1 83 ? -8.625 12.727 1.165 1 96.88 83 VAL B CA 1
ATOM 1931 C C . VAL B 1 83 ? -8.078 12.273 -0.185 1 96.88 83 VAL B C 1
ATOM 1933 O O . VAL B 1 83 ? -8.086 13.031 -1.156 1 96.88 83 VAL B O 1
ATOM 1936 N N . SER B 1 84 ? -7.59 11.102 -0.221 1 98.5 84 SER B N 1
ATOM 1937 C CA . SER B 1 84 ? -6.969 10.602 -1.441 1 98.5 84 SER B CA 1
ATOM 1938 C C . SER B 1 84 ? -8 10.406 -2.549 1 98.5 84 SER B C 1
ATOM 1940 O O . SER B 1 84 ? -9.07 9.836 -2.318 1 98.5 84 SER B O 1
ATOM 1942 N N . LEU B 1 85 ? -7.645 10.898 -3.717 1 98.88 85 LEU B N 1
ATOM 1943 C CA . LEU B 1 85 ? -8.398 10.609 -4.934 1 98.88 85 LEU B CA 1
ATOM 1944 C C . LEU B 1 85 ? -7.703 9.531 -5.758 1 98.88 85 LEU B C 1
ATOM 1946 O O . LEU B 1 85 ? -8.359 8.633 -6.293 1 98.88 85 LEU B O 1
ATOM 1950 N N . ASN B 1 86 ? -6.391 9.703 -5.828 1 98.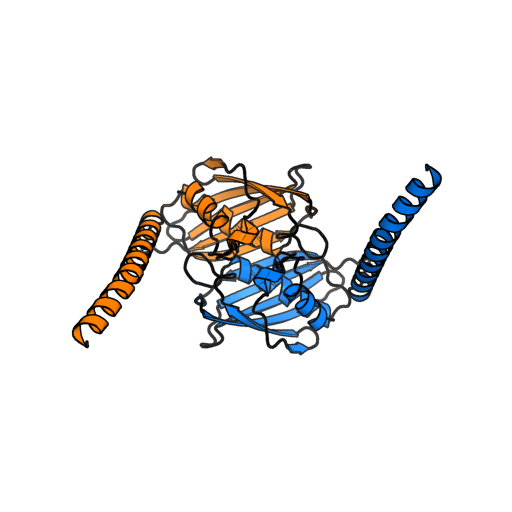94 86 ASN B N 1
ATOM 1951 C CA . ASN B 1 86 ? -5.629 8.789 -6.664 1 98.94 86 ASN B CA 1
ATOM 1952 C C . ASN B 1 86 ? -4.199 8.625 -6.156 1 98.94 86 ASN B C 1
ATOM 1954 O O . ASN B 1 86 ? -3.559 9.602 -5.766 1 98.94 86 ASN B O 1
ATOM 1958 N N . ILE B 1 87 ? -3.742 7.426 -6.164 1 98.94 87 ILE B N 1
ATOM 1959 C CA . ILE B 1 87 ? -2.324 7.117 -6.012 1 98.94 87 ILE B CA 1
ATOM 1960 C C . ILE B 1 87 ? -1.85 6.27 -7.191 1 98.94 87 ILE B C 1
ATOM 1962 O O . ILE B 1 87 ? -2.451 5.242 -7.508 1 98.94 87 ILE B O 1
ATOM 1966 N N . ASN B 1 88 ? -0.85 6.75 -7.848 1 99 88 ASN B N 1
ATOM 1967 C CA . ASN B 1 88 ? -0.208 6.082 -8.977 1 99 88 ASN B CA 1
ATOM 1968 C C . ASN B 1 88 ? 1.283 5.871 -8.727 1 99 88 ASN B C 1
ATOM 1970 O O . ASN B 1 88 ? 2 6.816 -8.398 1 99 88 ASN B O 1
ATOM 1974 N N . VAL B 1 89 ? 1.746 4.637 -8.859 1 99 89 VAL B N 1
ATOM 1975 C CA . VAL B 1 89 ? 3.148 4.348 -8.578 1 99 89 VAL B CA 1
ATOM 1976 C C . VAL B 1 89 ? 3.758 3.564 -9.734 1 99 89 VAL B C 1
ATOM 1978 O O . VAL B 1 89 ? 3.23 2.525 -10.141 1 99 89 VAL B O 1
ATOM 1981 N N . ASN B 1 90 ? 4.82 4.027 -10.227 1 98.94 90 ASN B N 1
ATOM 1982 C CA . ASN B 1 90 ? 5.699 3.277 -11.125 1 98.94 90 ASN B CA 1
ATOM 1983 C C . ASN B 1 90 ? 6.832 2.605 -10.359 1 98.94 90 ASN B C 1
ATOM 1985 O O . ASN B 1 90 ? 7.586 3.27 -9.641 1 98.94 90 ASN B O 1
ATOM 1989 N N . TYR B 1 91 ? 6.938 1.325 -10.5 1 98.88 91 TYR B N 1
ATOM 1990 C CA . TYR B 1 91 ? 7.996 0.549 -9.867 1 98.88 91 TYR B CA 1
ATOM 1991 C C . TYR B 1 91 ? 9.148 0.294 -10.836 1 98.88 91 TYR B C 1
ATOM 1993 O O . TYR B 1 91 ? 8.945 -0.304 -11.898 1 98.88 91 TYR B O 1
ATOM 2001 N N . LEU B 1 92 ? 10.359 0.686 -10.469 1 98.81 92 LEU B N 1
ATOM 2002 C CA . LEU B 1 92 ? 11.422 0.781 -11.461 1 98.81 92 LEU B CA 1
ATOM 2003 C C . LEU B 1 92 ? 12.594 -0.125 -11.094 1 98.81 92 LEU B C 1
ATOM 2005 O O . LEU B 1 92 ? 13.266 -0.661 -11.977 1 98.81 92 LEU B O 1
ATOM 2009 N N . SER B 1 93 ? 12.883 -0.226 -9.812 1 98.5 93 SER B N 1
ATOM 2010 C CA . SER B 1 93 ? 13.93 -1.112 -9.312 1 98.5 93 SER B CA 1
ATOM 2011 C C . SER B 1 93 ? 13.625 -1.577 -7.891 1 98.5 93 SER B C 1
ATOM 2013 O O . SER B 1 93 ? 12.578 -1.247 -7.332 1 98.5 93 SER B O 1
ATOM 2015 N N . LYS B 1 94 ? 14.469 -2.447 -7.34 1 97.94 94 LYS B N 1
ATOM 2016 C CA . LYS B 1 94 ? 14.219 -3.053 -6.035 1 97.94 94 LYS B CA 1
ATOM 2017 C C . LYS B 1 94 ? 15.242 -2.58 -5.004 1 97.94 94 LYS B C 1
ATOM 2019 O O . LYS B 1 94 ? 16.344 -2.154 -5.363 1 97.94 94 LYS B O 1
ATOM 2024 N N . VAL B 1 95 ? 14.852 -2.527 -3.77 1 98.19 95 VAL B N 1
ATOM 2025 C CA . VAL B 1 95 ? 15.773 -2.42 -2.641 1 98.19 95 VAL B CA 1
ATOM 2026 C C . VAL B 1 95 ? 15.664 -3.666 -1.764 1 98.19 95 VAL B C 1
ATOM 2028 O O . VAL B 1 95 ? 14.562 -4.047 -1.352 1 98.19 95 VAL B O 1
ATOM 2031 N N . ALA B 1 96 ? 16.734 -4.305 -1.493 1 97.81 96 ALA B N 1
ATOM 2032 C CA . ALA B 1 96 ? 16.766 -5.555 -0.736 1 97.81 96 ALA B CA 1
ATOM 2033 C C . ALA B 1 96 ? 16.469 -5.309 0.74 1 97.81 96 ALA B C 1
ATOM 2035 O O . ALA B 1 96 ? 16.797 -4.25 1.277 1 97.81 96 ALA B O 1
ATOM 2036 N N . THR B 1 97 ? 15.867 -6.367 1.312 1 97.12 97 THR B N 1
ATOM 2037 C CA . THR B 1 97 ? 15.789 -6.344 2.77 1 97.12 97 THR B CA 1
ATOM 2038 C C . THR B 1 97 ? 17.172 -6.121 3.381 1 97.12 97 THR B C 1
ATOM 2040 O O . THR B 1 97 ? 18.156 -6.707 2.932 1 97.12 97 THR B O 1
ATOM 2043 N N . GLY B 1 98 ? 17.203 -5.238 4.375 1 97.69 98 GLY B N 1
ATOM 2044 C CA . GLY B 1 98 ? 18.469 -4.848 4.953 1 97.69 98 GLY B CA 1
ATOM 2045 C C . GLY B 1 98 ? 19.016 -3.559 4.371 1 97.69 98 GLY B C 1
ATOM 2046 O O . GLY B 1 98 ? 19.922 -2.949 4.941 1 97.69 98 GLY B O 1
ATOM 2047 N N . GLY B 1 99 ? 18.5 -3.113 3.242 1 98.44 99 GLY B N 1
ATOM 2048 C CA . GLY B 1 99 ? 18.875 -1.841 2.643 1 98.44 99 GLY B CA 1
ATOM 2049 C C . GLY B 1 99 ? 18.125 -0.662 3.23 1 98.44 99 GLY B C 1
ATOM 2050 O O . GLY B 1 99 ? 17.469 -0.789 4.27 1 98.44 99 GLY B O 1
ATOM 2051 N N . THR B 1 100 ? 18.375 0.482 2.572 1 98.81 100 THR B N 1
ATOM 2052 C CA . THR B 1 100 ? 17.719 1.728 2.965 1 98.81 100 THR B CA 1
ATOM 2053 C C . THR B 1 100 ? 17.188 2.467 1.742 1 98.81 100 THR B C 1
ATOM 2055 O O . THR B 1 100 ? 17.859 2.537 0.709 1 98.81 100 THR B O 1
ATOM 2058 N N . VAL B 1 101 ? 15.977 3.018 1.858 1 98.75 101 VAL B N 1
ATOM 2059 C CA . VAL B 1 101 ? 15.414 3.818 0.773 1 98.75 101 VAL B CA 1
ATOM 2060 C C . VAL B 1 101 ? 15.281 5.273 1.221 1 98.75 101 VAL B C 1
ATOM 2062 O O . VAL B 1 101 ? 14.93 5.543 2.371 1 98.75 101 VAL B O 1
ATOM 2065 N N . ARG B 1 102 ? 15.641 6.156 0.367 1 98.88 102 ARG B N 1
ATOM 2066 C CA . ARG B 1 102 ? 15.414 7.586 0.547 1 98.88 102 ARG B CA 1
ATOM 2067 C C . ARG B 1 102 ? 14.109 8.023 -0.111 1 98.88 102 ARG B C 1
ATOM 2069 O O . ARG B 1 102 ? 13.883 7.746 -1.29 1 98.88 102 ARG B O 1
ATOM 2076 N N . ILE B 1 103 ? 13.289 8.688 0.621 1 98.94 103 ILE B N 1
ATOM 2077 C CA . ILE B 1 103 ? 11.992 9.148 0.138 1 98.94 103 ILE B CA 1
ATOM 2078 C C . ILE B 1 103 ? 12 10.672 0.004 1 98.94 103 ILE B C 1
ATOM 2080 O O . ILE B 1 103 ? 12.43 11.375 0.918 1 98.94 103 ILE B O 1
ATOM 2084 N N . GLU B 1 104 ? 11.547 11.141 -1.071 1 98.94 104 GLU B N 1
ATOM 2085 C CA . GLU B 1 104 ? 11.375 12.57 -1.296 1 98.94 104 GLU B CA 1
ATOM 2086 C C . GLU B 1 104 ? 9.977 12.891 -1.812 1 98.94 104 GLU B C 1
ATOM 2088 O O . GLU B 1 104 ? 9.586 12.422 -2.883 1 98.94 104 GLU B O 1
ATOM 2093 N N . ALA B 1 105 ? 9.242 13.648 -1.083 1 98.94 105 ALA B N 1
ATOM 2094 C CA . ALA B 1 105 ? 7.902 14.086 -1.456 1 98.94 105 ALA B CA 1
ATOM 2095 C C . ALA B 1 105 ? 7.863 15.594 -1.704 1 98.94 105 ALA B C 1
ATOM 2097 O O . ALA B 1 105 ? 8.422 16.375 -0.928 1 98.94 105 ALA B O 1
ATOM 2098 N N . GLN B 1 106 ? 7.207 15.938 -2.789 1 98.88 106 GLN B N 1
ATOM 2099 C CA . GLN B 1 106 ? 7.094 17.344 -3.168 1 98.88 106 GLN B CA 1
ATOM 2100 C C . GLN B 1 106 ? 5.68 17.672 -3.645 1 98.88 106 GLN B C 1
ATOM 2102 O O . GLN B 1 106 ? 5.152 17.016 -4.543 1 98.88 106 GLN B O 1
ATOM 2107 N N . VAL B 1 107 ? 5.137 18.734 -3.094 1 98.88 107 VAL B N 1
ATOM 2108 C CA . VAL B 1 107 ? 3.869 19.234 -3.611 1 98.88 107 VAL B CA 1
ATOM 2109 C C . VAL B 1 107 ? 4.094 19.906 -4.965 1 98.88 107 VAL B C 1
ATOM 2111 O O . VAL B 1 107 ? 4.906 20.828 -5.078 1 98.88 107 VAL B O 1
ATOM 2114 N N . VAL B 1 108 ? 3.434 19.453 -5.922 1 98.81 108 VAL B N 1
ATOM 2115 C CA . VAL B 1 108 ? 3.494 20.031 -7.258 1 98.81 108 VAL B CA 1
ATOM 2116 C C . VAL B 1 108 ? 2.582 21.25 -7.332 1 98.81 108 VAL B C 1
ATOM 2118 O O . VAL B 1 108 ? 2.975 22.297 -7.859 1 98.81 108 VAL B O 1
ATOM 2121 N N . LYS B 1 109 ? 1.395 21.109 -6.73 1 98.25 109 LYS B N 1
ATOM 2122 C CA . LYS B 1 109 ? 0.412 22.188 -6.77 1 98.25 109 LYS B CA 1
ATOM 2123 C C . LYS B 1 109 ? -0.683 21.969 -5.727 1 98.25 109 LYS B C 1
ATOM 2125 O O . LYS B 1 109 ? -1.125 20.844 -5.508 1 98.25 109 LYS B O 1
ATOM 2130 N N . VAL B 1 110 ? -1.034 22.984 -5.094 1 97.25 110 VAL B N 1
ATOM 2131 C CA . VAL B 1 110 ? -2.248 23.031 -4.285 1 97.25 110 VAL B CA 1
ATOM 2132 C C . VAL B 1 110 ? -3.242 24.016 -4.906 1 97.25 110 VAL B C 1
ATOM 2134 O O . VAL B 1 110 ? -2.984 25.219 -4.965 1 97.25 110 VAL B O 1
ATOM 2137 N N . GLY B 1 111 ? -4.262 23.469 -5.418 1 95.94 111 GLY B N 1
ATOM 2138 C CA . GLY B 1 111 ? -5.328 24.312 -5.922 1 95.94 111 GLY B CA 1
ATOM 2139 C C . GLY B 1 111 ? -6.391 24.625 -4.883 1 95.94 111 GLY B C 1
ATOM 2140 O O . GLY B 1 111 ? -6.117 24.594 -3.68 1 95.94 111 GLY B O 1
ATOM 2141 N N . LYS B 1 112 ? -7.566 24.953 -5.395 1 95.06 112 LYS B N 1
ATOM 2142 C CA . LYS B 1 112 ? -8.664 25.266 -4.484 1 95.06 112 LYS B CA 1
ATOM 2143 C C . LYS B 1 112 ? -9.125 24.016 -3.732 1 95.06 112 LYS B C 1
ATOM 2145 O O . LYS B 1 112 ? -9.305 24.062 -2.512 1 95.06 112 LYS B O 1
ATOM 2150 N N . THR B 1 113 ? -9.188 22.891 -4.527 1 97.31 113 THR B N 1
ATOM 2151 C CA . THR B 1 113 ? -9.727 21.703 -3.881 1 97.31 113 THR B CA 1
ATOM 2152 C C . THR B 1 113 ? -8.898 20.469 -4.23 1 97.31 113 THR B C 1
ATOM 2154 O O . THR B 1 113 ? -9.195 19.359 -3.781 1 97.31 113 THR B O 1
ATOM 2157 N N . ILE B 1 114 ? -7.848 20.703 -5.102 1 98.44 114 ILE B N 1
ATOM 2158 C CA . ILE B 1 114 ? -7.039 19.562 -5.52 1 98.44 114 ILE B CA 1
ATOM 2159 C C . ILE B 1 114 ? -5.57 19.828 -5.199 1 98.44 114 ILE B C 1
ATOM 2161 O O . ILE B 1 114 ? -5.062 20.922 -5.457 1 98.44 114 ILE B O 1
ATOM 2165 N N . ALA B 1 115 ? -4.957 18.922 -4.633 1 98.75 115 ALA B N 1
ATOM 2166 C CA . ALA B 1 115 ? -3.51 18.953 -4.445 1 98.75 115 ALA B CA 1
ATOM 2167 C C . ALA B 1 115 ? -2.832 17.781 -5.133 1 98.75 115 ALA B C 1
ATOM 2169 O O . ALA B 1 115 ? -3.344 16.656 -5.098 1 98.75 115 ALA B O 1
ATOM 2170 N N . THR B 1 116 ? -1.758 18.031 -5.789 1 98.94 116 THR B N 1
ATOM 2171 C CA . THR B 1 116 ? -0.947 17 -6.426 1 98.94 116 THR B CA 1
ATOM 2172 C C . THR B 1 116 ? 0.446 16.938 -5.805 1 98.94 116 THR B C 1
ATOM 2174 O O . THR B 1 116 ? 1.113 17.969 -5.676 1 98.94 116 THR B O 1
ATOM 2177 N N . ILE B 1 117 ? 0.844 15.75 -5.418 1 98.94 117 ILE B N 1
ATOM 2178 C CA . ILE B 1 117 ? 2.139 15.523 -4.789 1 98.94 117 ILE B CA 1
ATOM 2179 C C . ILE B 1 117 ? 2.912 14.461 -5.574 1 98.94 117 ILE B C 1
ATOM 2181 O O . ILE B 1 117 ? 2.342 13.461 -6.004 1 98.94 117 ILE B O 1
ATOM 2185 N N . GLU B 1 118 ? 4.148 14.695 -5.75 1 98.94 118 GLU B N 1
ATOM 2186 C CA . GLU B 1 118 ? 5.051 13.695 -6.309 1 98.94 118 GLU B CA 1
ATOM 2187 C C . GLU B 1 118 ? 5.977 13.125 -5.234 1 98.94 118 GLU B C 1
ATOM 2189 O O . GLU B 1 118 ? 6.465 13.867 -4.379 1 98.94 118 GLU B O 1
ATOM 2194 N N . VAL B 1 119 ? 6.219 11.844 -5.27 1 98.94 119 VAL B N 1
ATOM 2195 C CA . VAL B 1 119 ? 7.098 11.164 -4.324 1 98.94 119 VAL B CA 1
ATOM 2196 C C . VAL B 1 119 ? 8.07 10.258 -5.074 1 98.94 119 VAL B C 1
ATOM 2198 O O . VAL B 1 119 ? 7.652 9.453 -5.914 1 98.94 119 VAL B O 1
ATOM 2201 N N . HIS B 1 120 ? 9.273 10.406 -4.801 1 98.94 120 HIS B N 1
ATOM 2202 C CA . HIS B 1 120 ? 10.312 9.562 -5.371 1 98.94 120 HIS B CA 1
ATOM 2203 C C . HIS B 1 120 ? 11.023 8.75 -4.285 1 98.94 120 HIS B C 1
ATOM 2205 O O . HIS B 1 120 ? 11.297 9.273 -3.201 1 98.94 120 HIS B O 1
ATOM 2211 N N . LEU B 1 121 ? 11.25 7.527 -4.555 1 98.94 121 LEU B N 1
ATOM 2212 C CA . LEU B 1 121 ? 12.047 6.652 -3.699 1 98.94 121 LEU B CA 1
ATOM 2213 C C . LEU B 1 121 ? 13.312 6.195 -4.414 1 98.94 121 LEU B C 1
ATOM 2215 O O . LEU B 1 121 ? 13.258 5.723 -5.551 1 98.94 121 LEU B O 1
ATOM 2219 N N . ARG B 1 122 ? 14.391 6.348 -3.729 1 98.94 122 ARG B N 1
ATOM 2220 C CA . ARG B 1 122 ? 15.68 5.926 -4.258 1 98.94 122 ARG B CA 1
ATOM 2221 C C . ARG B 1 122 ? 16.391 4.992 -3.287 1 98.94 122 ARG B C 1
ATOM 2223 O O . ARG B 1 122 ? 16.25 5.125 -2.07 1 98.94 122 ARG B O 1
ATOM 2230 N N . ASP B 1 123 ? 17.141 4.07 -3.873 1 98.88 123 ASP B N 1
ATOM 2231 C CA . ASP B 1 123 ? 18.094 3.328 -3.055 1 98.88 123 ASP B CA 1
ATOM 2232 C C . ASP B 1 123 ? 19.141 4.262 -2.439 1 98.88 123 ASP B C 1
ATOM 2234 O O . ASP B 1 123 ? 19.844 4.973 -3.158 1 98.88 123 ASP B O 1
ATOM 2238 N N . ASP B 1 124 ? 19.188 4.262 -1.224 1 98.56 124 ASP B N 1
ATOM 2239 C CA . ASP B 1 124 ? 20.016 5.254 -0.562 1 98.56 124 ASP B CA 1
ATOM 2240 C C . ASP B 1 124 ? 21.5 5.031 -0.891 1 98.56 124 ASP B C 1
ATOM 2242 O O . ASP B 1 124 ? 22.266 5.992 -1.021 1 98.56 124 ASP B O 1
ATOM 2246 N N . ALA B 1 125 ? 21.891 3.766 -0.966 1 98 125 ALA B N 1
ATOM 2247 C CA . ALA B 1 125 ? 23.297 3.422 -1.195 1 98 125 ALA B CA 1
ATOM 2248 C C . ALA B 1 125 ? 23.703 3.746 -2.627 1 98 125 ALA B C 1
ATOM 2250 O O . ALA B 1 125 ? 24.812 4.234 -2.861 1 98 125 ALA B O 1
ATOM 2251 N N . THR B 1 126 ? 22.891 3.584 -3.578 1 98.06 126 THR B N 1
ATOM 2252 C CA . THR B 1 126 ? 23.312 3.658 -4.977 1 98.06 126 THR B CA 1
ATOM 2253 C C . THR B 1 126 ? 22.734 4.91 -5.641 1 98.06 126 THR B C 1
ATOM 2255 O O . THR B 1 126 ? 23.234 5.336 -6.691 1 98.06 126 THR B O 1
ATOM 2258 N N . GLY B 1 127 ? 21.688 5.41 -5.133 1 98.44 127 GLY B N 1
ATOM 2259 C CA . GLY B 1 127 ? 21.016 6.555 -5.727 1 98.44 127 GLY B CA 1
ATOM 2260 C C . GLY B 1 127 ? 20.047 6.172 -6.836 1 98.44 127 GLY B C 1
ATOM 2261 O O . GLY B 1 127 ? 19.344 7.027 -7.371 1 98.44 127 GLY B O 1
ATOM 2262 N N . VAL B 1 128 ? 19.922 4.867 -7.098 1 98.62 128 VAL B N 1
ATOM 2263 C CA . VAL B 1 128 ? 19.078 4.406 -8.188 1 98.62 128 VAL B CA 1
ATOM 2264 C C . VAL B 1 128 ? 17.609 4.617 -7.824 1 98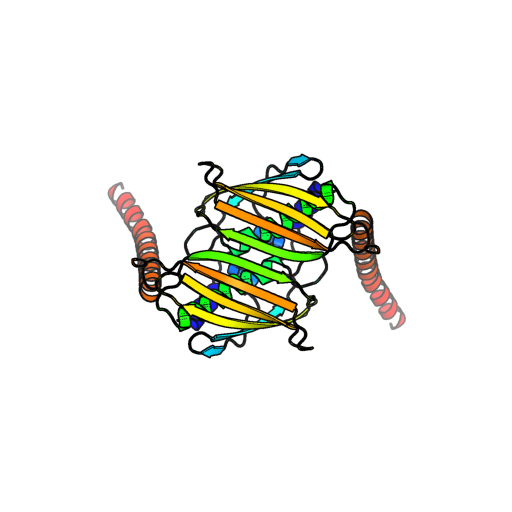.62 128 VAL B C 1
ATOM 2266 O O . VAL B 1 128 ? 17.188 4.355 -6.691 1 98.62 128 VAL B O 1
ATOM 2269 N N . LEU B 1 129 ? 16.828 5.113 -8.836 1 98.88 129 LEU B N 1
ATOM 2270 C CA . LEU B 1 129 ? 15.398 5.309 -8.633 1 98.88 129 LEU B CA 1
ATOM 2271 C C . LEU B 1 129 ? 14.688 3.973 -8.461 1 98.88 129 LEU B C 1
ATOM 2273 O O . LEU B 1 129 ? 14.836 3.072 -9.297 1 98.88 129 LEU B O 1
ATOM 2277 N N . VAL B 1 130 ? 13.945 3.852 -7.41 1 98.88 130 VAL B N 1
ATOM 2278 C CA . VAL B 1 130 ? 13.25 2.623 -7.059 1 98.88 130 VAL B CA 1
ATOM 2279 C C . VAL B 1 130 ? 11.781 2.73 -7.465 1 98.88 130 VAL B C 1
ATOM 2281 O O . VAL B 1 130 ? 11.203 1.771 -7.984 1 98.88 130 VAL B O 1
ATOM 2284 N N . ALA B 1 131 ? 11.188 3.9 -7.246 1 98.94 131 ALA B N 1
ATOM 2285 C CA . ALA B 1 131 ? 9.781 4.121 -7.578 1 98.94 131 ALA B CA 1
ATOM 2286 C C . ALA B 1 131 ? 9.477 5.609 -7.723 1 98.94 131 ALA B C 1
ATOM 2288 O O . ALA B 1 131 ? 10.172 6.449 -7.148 1 98.94 131 ALA B O 1
ATOM 2289 N N . GLN B 1 132 ? 8.477 5.914 -8.5 1 98.94 132 GLN B N 1
ATOM 2290 C CA . GLN B 1 132 ? 7.891 7.238 -8.656 1 98.94 132 GLN B CA 1
ATOM 2291 C C . GLN B 1 132 ? 6.383 7.207 -8.406 1 98.94 132 GLN B C 1
ATOM 2293 O O . GLN B 1 132 ? 5.656 6.453 -9.062 1 98.94 132 GLN B O 1
ATOM 2298 N N . GLY B 1 133 ? 5.945 8.016 -7.523 1 98.94 133 GLY B N 1
ATOM 2299 C CA . GLY B 1 133 ? 4.531 8.039 -7.184 1 98.94 133 GLY B CA 1
ATOM 2300 C C . GLY B 1 133 ? 3.904 9.406 -7.332 1 98.94 133 GLY B C 1
ATOM 2301 O O . GLY B 1 133 ? 4.586 10.43 -7.199 1 98.94 133 GLY B O 1
ATOM 2302 N N . THR B 1 134 ? 2.688 9.445 -7.664 1 98.94 134 THR B N 1
ATOM 2303 C CA . THR B 1 134 ? 1.846 10.633 -7.594 1 98.94 134 THR B CA 1
ATOM 2304 C C . THR B 1 134 ? 0.651 10.398 -6.676 1 98.94 134 THR B C 1
ATOM 2306 O O . THR B 1 134 ? 0.027 9.336 -6.719 1 98.94 134 THR B O 1
ATOM 2309 N N . HIS B 1 135 ? 0.445 11.297 -5.84 1 98.94 135 HIS B N 1
ATOM 2310 C CA . HIS B 1 135 ? -0.693 11.312 -4.93 1 98.94 135 HIS B CA 1
ATOM 2311 C C . HIS B 1 135 ? -1.569 12.539 -5.164 1 98.94 135 HIS B C 1
ATOM 2313 O O . HIS B 1 135 ? -1.122 13.672 -4.973 1 98.94 135 HIS B O 1
ATOM 2319 N N . VAL B 1 136 ? -2.803 12.328 -5.605 1 98.94 136 VAL B N 1
ATOM 2320 C CA . VAL B 1 136 ? -3.768 13.406 -5.805 1 98.94 136 VAL B CA 1
ATOM 2321 C C . VAL B 1 136 ? -4.801 13.383 -4.68 1 98.94 136 VAL B C 1
ATOM 2323 O O . VAL B 1 136 ? -5.418 12.352 -4.41 1 98.94 136 VAL B O 1
ATOM 2326 N N . LYS B 1 137 ? -4.977 14.523 -4.094 1 98.75 137 LYS B N 1
ATOM 2327 C CA . LYS B 1 137 ? -5.895 14.609 -2.961 1 98.75 137 LYS B CA 1
ATOM 2328 C C . LYS B 1 137 ? -6.957 15.68 -3.189 1 98.75 137 LYS B C 1
ATOM 2330 O O . LYS B 1 137 ? -6.676 16.719 -3.781 1 98.75 137 LYS B O 1
ATOM 2335 N N . PHE B 1 138 ? -8.125 15.406 -2.67 1 98.44 138 PHE B N 1
ATOM 2336 C CA . PHE B 1 138 ? -9.219 16.375 -2.607 1 98.44 138 PHE B CA 1
ATOM 2337 C C . PHE B 1 138 ? -9.211 17.109 -1.274 1 98.44 138 PHE B C 1
ATOM 2339 O O . PHE B 1 138 ? -9.156 16.484 -0.213 1 98.44 138 PHE B O 1
ATOM 2346 N N . ILE B 1 139 ? -9.25 18.344 -1.339 1 97.19 139 ILE B N 1
ATOM 2347 C CA . ILE B 1 139 ? -9.336 19.188 -0.153 1 97.19 139 ILE B CA 1
ATOM 2348 C C . ILE B 1 139 ? -10.703 19.875 -0.108 1 97.19 139 ILE B C 1
ATOM 2350 O O . ILE B 1 139 ? -10.922 20.875 -0.797 1 97.19 139 ILE B O 1
ATOM 2354 N N . ALA B 1 140 ? -11.5 19.391 0.743 1 94.56 140 ALA B N 1
ATOM 2355 C CA . ALA B 1 140 ? -12.836 19.969 0.824 1 94.56 140 ALA B CA 1
ATOM 2356 C C . ALA B 1 140 ? -12.789 21.359 1.468 1 94.56 140 ALA B C 1
ATOM 2358 O O . ALA B 1 140 ? -12.016 21.594 2.404 1 94.56 140 ALA B O 1
ATOM 2359 N N . GLU B 1 141 ? -13.633 22.156 1.053 1 92.38 141 GLU B N 1
ATOM 2360 C CA . GLU B 1 141 ? -13.688 23.516 1.567 1 92.38 141 GLU B CA 1
ATOM 2361 C C . GLU B 1 141 ? -13.969 23.531 3.066 1 92.38 141 GLU B C 1
ATOM 2363 O O . GLU B 1 141 ? -13.352 24.297 3.814 1 92.38 141 GLU B O 1
ATOM 2368 N N . ASN B 1 142 ? -14.812 22.656 3.506 1 91.19 142 ASN B N 1
ATOM 2369 C CA . ASN B 1 142 ? -15.258 22.703 4.895 1 91.19 142 ASN B CA 1
ATOM 2370 C C . ASN B 1 142 ? -14.555 21.641 5.746 1 91.19 142 ASN B C 1
ATOM 2372 O O . ASN B 1 142 ? -14.945 21.406 6.887 1 91.19 142 ASN B O 1
ATOM 2376 N N . GLU B 1 143 ? -13.633 21.094 5.199 1 91.06 143 GLU B N 1
ATOM 2377 C CA . GLU B 1 143 ? -12.969 20.094 6.023 1 91.06 143 GLU B CA 1
ATOM 2378 C C . GLU B 1 143 ? -12.18 20.734 7.156 1 91.06 143 GLU B C 1
ATOM 2380 O O . GLU B 1 143 ? -11.609 21.812 6.988 1 91.06 143 GLU B O 1
ATOM 2385 N N . PRO B 1 144 ? -12.156 20.094 8.258 1 88.88 144 PRO B N 1
ATOM 2386 C CA . PRO B 1 144 ? -11.391 20.656 9.367 1 88.88 144 PRO B CA 1
ATOM 2387 C C . PRO B 1 144 ? -9.891 20.703 9.086 1 88.88 144 PRO B C 1
ATOM 2389 O O . PRO B 1 144 ? -9.383 19.891 8.297 1 88.88 144 PRO B O 1
ATOM 2392 N N . THR B 1 145 ? -9.266 21.656 9.664 1 91.19 145 THR B N 1
ATOM 2393 C CA . THR B 1 145 ? -7.809 21.719 9.586 1 91.19 145 THR B CA 1
ATOM 2394 C C . THR B 1 145 ? -7.184 20.578 10.391 1 91.19 145 THR B C 1
ATOM 2396 O O . THR B 1 145 ? -7.84 19.969 11.242 1 91.19 145 THR B O 1
ATOM 2399 N N . MET B 1 146 ? -5.949 20.328 10.117 1 88.12 146 MET B N 1
ATOM 2400 C CA . MET B 1 146 ? -5.219 19.297 10.852 1 88.12 146 MET B CA 1
ATOM 2401 C C . MET B 1 146 ? -5.137 19.641 12.336 1 88.12 146 MET B C 1
ATOM 2403 O O . MET B 1 146 ? -5.281 18.766 13.188 1 88.12 146 MET B O 1
ATOM 2407 N N . ALA B 1 147 ? -4.926 20.906 12.633 1 86.56 147 ALA B N 1
ATOM 2408 C CA . ALA B 1 147 ? -4.883 21.359 14.023 1 86.56 147 ALA B CA 1
ATOM 2409 C C . ALA B 1 147 ? -6.199 21.078 14.734 1 86.56 147 ALA B C 1
ATOM 2411 O O . ALA B 1 147 ? -6.203 20.625 15.883 1 86.56 147 ALA B O 1
ATOM 2412 N N . ALA B 1 148 ? -7.211 21.312 14.008 1 88.06 148 ALA B N 1
ATOM 2413 C CA . ALA B 1 148 ? -8.531 21.062 14.586 1 88.06 148 ALA B CA 1
ATOM 2414 C C . ALA B 1 148 ? -8.773 19.578 14.805 1 88.06 148 ALA B C 1
ATOM 2416 O O . ALA B 1 148 ? -9.375 19.188 15.812 1 88.06 148 ALA B O 1
ATOM 2417 N N . LEU B 1 149 ? -8.305 18.781 13.906 1 83.88 149 LEU B N 1
ATOM 2418 C CA . LEU B 1 149 ? -8.469 17.344 14.008 1 83.88 149 LEU B CA 1
ATOM 2419 C C . LEU B 1 149 ? -7.656 16.797 15.18 1 83.88 149 LEU B C 1
ATOM 2421 O O . LEU B 1 149 ? -8.133 15.93 15.922 1 83.88 149 LEU B O 1
ATOM 2425 N N . ILE B 1 150 ? -6.535 17.297 15.367 1 80.06 150 ILE B N 1
ATOM 2426 C CA . ILE B 1 150 ? -5.672 16.875 16.469 1 80.06 150 ILE B CA 1
ATOM 2427 C C . ILE B 1 150 ? -6.312 17.234 17.797 1 80.06 150 ILE B C 1
ATOM 2429 O O . ILE B 1 150 ? -6.34 16.422 18.719 1 80.06 150 ILE B O 1
ATOM 2433 N N . GLN B 1 151 ? -6.84 18.406 17.828 1 82 151 GLN B N 1
ATOM 2434 C CA . GLN B 1 151 ? -7.5 18.859 19.047 1 82 151 GLN B CA 1
ATOM 2435 C C . GLN B 1 151 ? -8.719 18 19.375 1 82 151 GLN B C 1
ATOM 2437 O O . GLN B 1 151 ? -8.961 17.688 20.531 1 82 151 GLN B O 1
ATOM 2442 N N . GLN B 1 152 ? -9.375 17.672 18.344 1 81.88 152 GLN B N 1
ATOM 2443 C CA . GLN B 1 152 ? -10.547 16.812 18.516 1 81.88 152 GLN B CA 1
ATOM 2444 C C . GLN B 1 152 ? -10.148 15.438 19.047 1 81.88 152 GLN B C 1
ATOM 2446 O O . GLN B 1 152 ? -10.812 14.883 19.922 1 81.88 152 GLN B O 1
ATOM 2451 N N . GLN B 1 153 ? -9.094 14.914 18.531 1 75.69 153 GLN B N 1
ATOM 2452 C CA . GLN B 1 153 ? -8.617 13.602 18.969 1 75.69 153 GLN B CA 1
ATOM 2453 C C . GLN B 1 153 ? -8.148 13.633 20.422 1 75.69 153 GLN B C 1
ATOM 2455 O O . GLN B 1 153 ? -8.414 12.703 21.188 1 75.69 153 GLN B O 1
ATOM 2460 N N . LEU B 1 154 ? -7.477 14.672 20.719 1 78.12 154 LEU B N 1
ATOM 2461 C CA . LEU B 1 154 ? -7 14.828 22.094 1 78.12 154 LEU B CA 1
ATOM 2462 C C . LEU B 1 154 ? -8.164 14.961 23.062 1 78.12 154 LEU B C 1
ATOM 2464 O O . LEU B 1 154 ? -8.148 14.375 24.141 1 78.12 154 LEU B O 1
ATOM 2468 N N . ALA B 1 155 ? -9.156 15.664 22.609 1 82.31 155 ALA B N 1
ATOM 2469 C CA . ALA B 1 155 ? -10.352 15.844 23.438 1 82.31 155 ALA B CA 1
ATOM 2470 C C . ALA B 1 155 ? -11.078 14.516 23.625 1 82.31 155 ALA B C 1
ATOM 2472 O O . ALA B 1 155 ? -11.57 14.227 24.719 1 82.31 155 ALA B O 1
ATOM 2473 N N . GLN B 1 156 ? -11.148 13.773 22.609 1 76 156 GLN B N 1
ATOM 2474 C CA . GLN B 1 156 ? -11.812 12.477 22.688 1 76 156 GLN B CA 1
ATOM 2475 C C . GLN B 1 156 ? -11.055 11.508 23.594 1 76 156 GLN B C 1
ATOM 2477 O O . GLN B 1 156 ? -11.664 10.758 24.344 1 76 156 GLN B O 1
ATOM 2482 N N . GLN B 1 157 ? -9.797 11.555 23.5 1 73 157 GLN B N 1
ATOM 2483 C CA . GLN B 1 157 ? -8.977 10.711 24.359 1 73 157 GLN B CA 1
ATOM 2484 C C . GLN B 1 157 ? -9.156 11.078 25.828 1 73 157 GLN B C 1
ATOM 2486 O O . GLN B 1 157 ? -9.211 10.195 26.703 1 73 157 GLN B O 1
ATOM 2491 N N . GLN B 1 158 ? -9.211 12.32 26.094 1 76.75 158 GLN B N 1
ATOM 2492 C CA . GLN B 1 158 ? -9.398 12.805 27.453 1 76.75 158 GLN B CA 1
ATOM 2493 C C . GLN B 1 158 ? -10.766 12.398 28 1 76.75 158 GLN B C 1
ATOM 2495 O O . GLN B 1 158 ? -10.898 12.031 29.172 1 76.75 158 GLN B O 1
ATOM 2500 N N . GLN B 1 159 ? -11.695 12.43 27.141 1 75.38 159 GLN B N 1
ATOM 2501 C CA . GLN B 1 159 ? -13.047 12.039 27.547 1 75.38 159 GLN B CA 1
ATOM 2502 C C . GLN B 1 159 ? -13.125 10.539 27.812 1 75.38 159 GLN B C 1
ATOM 2504 O O . GLN B 1 159 ? -13.781 10.109 28.766 1 75.38 159 GLN B O 1
ATOM 2509 N N . GLN B 1 160 ? -12.492 9.781 27.016 1 69 160 GLN B N 1
ATOM 2510 C CA . GLN B 1 160 ? -12.477 8.336 27.203 1 69 160 GLN B CA 1
ATOM 2511 C C . GLN B 1 160 ? -11.75 7.961 28.5 1 69 160 GLN B C 1
ATOM 2513 O O . GLN B 1 160 ? -12.164 7.043 29.219 1 69 160 GLN B O 1
ATOM 2518 N N . GLN B 1 161 ? -10.727 8.617 28.75 1 67.56 161 GLN B N 1
ATOM 2519 C CA . GLN B 1 161 ? -9.992 8.391 30 1 67.56 161 GLN B CA 1
ATOM 2520 C C . GLN B 1 161 ? -10.82 8.789 31.203 1 67.56 161 GLN B C 1
ATOM 2522 O O . GLN B 1 161 ? -10.805 8.102 32.219 1 67.56 161 GLN B O 1
ATOM 2527 N N . ARG B 1 162 ? -11.5 9.875 31.094 1 68.38 162 ARG B N 1
ATOM 2528 C CA . ARG B 1 162 ? -12.359 10.344 32.188 1 68.38 162 ARG B CA 1
ATOM 2529 C C . ARG B 1 162 ? -13.555 9.422 32.375 1 68.38 162 ARG B C 1
ATOM 2531 O O . ARG B 1 162 ? -13.969 9.148 33.5 1 68.38 162 ARG B O 1
ATOM 2538 N N . GLY B 1 163 ? -14.117 9.047 31.203 1 61.94 163 GLY B N 1
ATOM 2539 C CA . GLY B 1 163 ? -15.227 8.109 31.297 1 61.94 163 GLY B CA 1
ATOM 2540 C C . GLY B 1 163 ? -14.836 6.766 31.875 1 61.94 163 GLY B C 1
ATOM 2541 O O . GLY B 1 163 ? -15.602 6.168 32.625 1 61.94 163 GLY B O 1
ATOM 2542 N N . GLU B 1 164 ? -13.711 6.172 31.547 1 61.75 164 GLU B N 1
ATOM 2543 C CA . GLU B 1 164 ? -13.18 4.945 32.125 1 61.75 164 GLU B CA 1
ATOM 2544 C C . GLU B 1 164 ? -12.883 5.133 33.625 1 61.75 164 GLU B C 1
ATOM 2546 O O . GLU B 1 164 ? -13.023 4.195 34.406 1 61.75 164 GLU B O 1
ATOM 2551 N N . GLN B 1 165 ? -12.492 6.301 34 1 57.59 165 GLN B N 1
ATOM 2552 C CA . GLN B 1 165 ? -12.25 6.586 35.406 1 57.59 165 GLN B CA 1
ATOM 2553 C C . GLN B 1 165 ? -13.562 6.719 36.188 1 57.59 165 GLN B C 1
ATOM 2555 O O . GLN B 1 165 ? -13.633 6.406 37.375 1 57.59 165 GLN B O 1
ATOM 2560 N N . GLN B 1 166 ? -14.508 7.273 35.562 1 55.84 166 GLN B N 1
ATOM 2561 C CA . GLN B 1 166 ? -15.781 7.48 36.219 1 55.84 166 GLN B CA 1
ATOM 2562 C C . GLN B 1 166 ? -16.562 6.176 36.344 1 55.84 166 GLN B C 1
ATOM 2564 O O . GLN B 1 166 ? -17.359 6 37.281 1 55.84 166 GLN B O 1
ATOM 2569 N N . GLU B 1 167 ? -16.438 5.266 35.406 1 53.81 167 GLU B N 1
ATOM 2570 C CA . GLU B 1 167 ? -17.188 4.016 35.438 1 53.81 167 GLU B CA 1
ATOM 2571 C C . GLU B 1 167 ? -16.797 3.164 36.656 1 53.81 167 GLU B C 1
ATOM 2573 O O . GLU B 1 167 ? -17.641 2.52 37.281 1 53.81 167 GLU B O 1
ATOM 2578 N N . PRO B 1 168 ? -15.547 3.168 37 1 50.75 168 PRO B N 1
ATOM 2579 C CA . PRO B 1 168 ? -15.328 2.342 38.188 1 50.75 168 PRO B CA 1
ATOM 2580 C C . PRO B 1 168 ? -15.977 2.93 39.438 1 50.75 168 PRO B C 1
ATOM 2582 O O . PRO B 1 168 ? -16.406 2.184 40.344 1 50.75 168 PRO B O 1
ATOM 2585 N N . GLN B 1 169 ? -16.047 4.242 39.562 1 46.59 169 GLN B N 1
ATOM 2586 C CA . GLN B 1 169 ? -16.5 4.848 40.781 1 46.59 169 GLN B CA 1
ATOM 2587 C C . GLN B 1 169 ? -18.016 4.75 40.938 1 46.59 169 GLN B C 1
ATOM 2589 O O . GLN B 1 169 ? -18.547 4.664 42.031 1 46.59 169 GLN B O 1
ATOM 2594 N N . ALA B 1 170 ? -18.719 4.855 39.875 1 46.03 170 ALA B N 1
ATOM 2595 C CA . ALA B 1 170 ? -20.172 4.777 39.938 1 46.03 170 ALA B CA 1
ATOM 2596 C C . ALA B 1 170 ? -20.641 3.359 40.281 1 46.03 170 ALA B C 1
ATOM 2598 O O . ALA B 1 170 ? -21.625 3.166 40.969 1 46.03 170 ALA B O 1
ATOM 2599 N N . LEU B 1 171 ? -19.812 2.344 39.844 1 46.66 171 LEU B N 1
ATOM 2600 C CA . LEU B 1 171 ? -20.156 0.962 40.156 1 46.66 171 LEU B CA 1
ATOM 2601 C C . LEU B 1 171 ? -19.953 0.685 41.625 1 46.66 171 LEU B C 1
ATOM 2603 O O . LEU B 1 171 ? -20.75 -0.016 42.25 1 46.66 171 LEU B O 1
ATOM 2607 N N . MET B 1 172 ? -19 1.374 42.156 1 51.22 172 MET B N 1
ATOM 2608 C CA . MET B 1 172 ? -18.734 1.19 43.562 1 51.22 172 MET B CA 1
ATOM 2609 C C . MET B 1 172 ? -19.766 1.925 44.406 1 51.22 172 MET B C 1
ATOM 2611 O O . MET B 1 172 ? -20.094 1.478 45.531 1 51.22 172 MET B O 1
ATOM 2615 N N . THR B 1 173 ? -20.234 2.922 43.906 1 51.75 173 THR B N 1
ATOM 2616 C CA . THR B 1 173 ? -21.188 3.703 44.688 1 51.75 173 THR B CA 1
ATOM 2617 C C . THR B 1 173 ? -22.562 3.047 44.656 1 51.75 173 THR B C 1
ATOM 2619 O O . THR B 1 173 ? -23.281 3.043 45.656 1 51.75 173 THR B O 1
ATOM 2622 N N . THR B 1 174 ? -22.875 2.395 43.5 1 54.59 174 THR B N 1
ATOM 2623 C CA . THR B 1 174 ? -24.172 1.748 43.406 1 54.59 174 THR B CA 1
ATOM 2624 C C . THR B 1 174 ? -24.203 0.442 44.188 1 54.59 174 THR B C 1
ATOM 2626 O O . THR B 1 174 ? -25.219 0.084 44.781 1 54.59 174 THR B O 1
ATOM 2629 N N . LEU B 1 175 ? -23.062 -0.163 44.375 1 48.06 175 LEU B N 1
ATOM 2630 C CA . LEU B 1 175 ? -22.984 -1.39 45.156 1 48.06 175 LEU B CA 1
ATOM 2631 C C . LEU B 1 175 ? -23.031 -1.082 46.656 1 48.06 175 LEU B C 1
ATOM 2633 O O . LEU B 1 175 ? -23.609 -1.851 47.438 1 48.06 175 LEU B O 1
ATOM 2637 N N . ARG B 1 176 ? -22.594 0.133 47.125 1 52.03 176 ARG B N 1
ATOM 2638 C CA . ARG B 1 176 ? -22.625 0.49 48.531 1 52.03 176 ARG B CA 1
ATOM 2639 C C . ARG B 1 176 ? -24.016 0.91 48.969 1 52.03 176 ARG B C 1
ATOM 2641 O O . ARG B 1 176 ? -24.391 0.717 50.125 1 52.03 176 ARG B O 1
ATOM 2648 N N . SER B 1 177 ? -24.766 1.416 47.969 1 47 177 SER B N 1
ATOM 2649 C CA . SER B 1 177 ? -26.094 1.858 48.406 1 47 177 SER B CA 1
ATOM 2650 C C . SER B 1 177 ? -27.062 0.686 48.5 1 47 177 SER B C 1
ATOM 2652 O O . SER B 1 177 ? -28.172 0.838 49 1 47 177 SER B O 1
ATOM 2654 N N . LYS B 1 178 ? -26.531 -0.599 48 1 49.78 178 LYS B N 1
ATOM 2655 C CA . LYS B 1 178 ? -27.453 -1.734 48.062 1 49.78 178 LYS B CA 1
ATOM 2656 C C . LYS B 1 178 ? -27.109 -2.652 49.219 1 49.78 178 LYS B C 1
ATOM 2658 O O . LYS B 1 178 ? -27.828 -3.621 49.5 1 49.78 178 LYS B O 1
ATOM 2663 N N . LEU B 1 179 ? -26.031 -2.355 49.875 1 40.19 179 LEU B N 1
ATOM 2664 C CA . LEU B 1 179 ? -25.781 -3.104 51.094 1 40.19 179 LEU B CA 1
ATOM 2665 C C . LEU B 1 179 ? -26.297 -2.342 52.312 1 40.19 179 LEU B C 1
ATOM 2667 O O . LEU B 1 179 ? -26.141 -1.121 52.406 1 40.19 179 LEU B O 1
#

Secondary structure (DSSP, 8-state):
-HHHHHHHHHH-B-TTS-BSSHHHHHTTTEEEEEEETTEEEEEEE--GGGB-TTSBB-HHHHHHHHHHHHHHHHHTT-S---EEEEEEEEE----BTT-EEEEEEEEEEE-SSEEEEEEEEEETTT--EEEEEEEEEE--TTPPPHHHHHHHHHHHHHHHHHHHHHHHHHHHHHHHT--/-HHHHHHHHHH-B-TTS-BSSHHHHHTTTEEEEEEETTEEEEEEE--GGGB-TTSBB-HHHHHHHHHHHHHHHHHHH-S---EEEEEEEEE----BTT-EEEEEEEEEEE-SSEEEEEEEEEETTT--EEEEEEEEEE--TTPPPHHHHHHHHHHHHHHHHHHHHHHHHHHHHHHHTT-